Protein AF-0000000085170376 (afdb_homodimer)

Structure (mmCIF, N/CA/C/O backbone):
data_AF-0000000085170376-model_v1
#
loop_
_entity.id
_entity.type
_entity.pdbx_description
1 polymer 'HTH marR-type domain-containing protein'
#
loop_
_atom_site.group_PDB
_atom_site.id
_atom_site.type_symbol
_atom_site.label_atom_id
_atom_site.label_alt_id
_atom_site.label_comp_id
_atom_site.label_asym_id
_atom_site.label_entity_id
_atom_site.label_seq_id
_atom_site.pdbx_PDB_ins_code
_atom_site.Cartn_x
_atom_site.Cartn_y
_atom_site.Cartn_z
_atom_site.occupancy
_atom_site.B_iso_or_equiv
_atom_site.auth_seq_id
_atom_site.auth_comp_id
_atom_site.auth_asym_id
_atom_site.auth_atom_id
_atom_site.pdbx_PDB_model_num
ATOM 1 N N . MET A 1 1 ? -27.984 -13.742 -19.969 1 29.27 1 MET A N 1
ATOM 2 C CA . MET A 1 1 ? -27.234 -13.57 -18.734 1 29.27 1 MET A CA 1
ATOM 3 C C . MET A 1 1 ? -26.141 -12.523 -18.906 1 29.27 1 MET A C 1
ATOM 5 O O . MET A 1 1 ? -25.312 -12.625 -19.828 1 29.27 1 MET A O 1
ATOM 9 N N . ALA A 1 2 ? -26.438 -11.352 -18.438 1 35.97 2 ALA A N 1
ATOM 10 C CA . ALA A 1 2 ? -25.562 -10.234 -18.734 1 35.97 2 ALA A CA 1
ATOM 11 C C . ALA A 1 2 ? -24.094 -10.594 -18.484 1 35.97 2 ALA A C 1
ATOM 13 O O . ALA A 1 2 ? -23.781 -11.258 -17.5 1 35.97 2 ALA A O 1
ATOM 14 N N . PRO A 1 3 ? -23.234 -10.664 -19.438 1 32.44 3 PRO A N 1
ATOM 15 C CA . PRO A 1 3 ? -21.828 -11.008 -19.234 1 32.44 3 PRO A CA 1
ATOM 16 C C . PRO A 1 3 ? -21.234 -10.359 -18 1 32.44 3 PRO A C 1
ATOM 18 O O . PRO A 1 3 ? -21.609 -9.242 -17.641 1 32.44 3 PRO A O 1
ATOM 21 N N . ARG A 1 4 ? -20.938 -11.062 -17.031 1 46.75 4 ARG A N 1
ATOM 22 C CA . ARG A 1 4 ? -20.359 -10.57 -15.781 1 46.75 4 ARG A CA 1
ATOM 23 C C . ARG A 1 4 ? -19.188 -9.625 -16.047 1 46.75 4 ARG A C 1
ATOM 25 O O . ARG A 1 4 ? -18.328 -9.914 -16.891 1 46.75 4 ARG A O 1
ATOM 32 N N . PRO A 1 5 ? -19.344 -8.352 -15.852 1 51.81 5 PRO A N 1
ATOM 33 C CA . PRO A 1 5 ? -18.266 -7.398 -16.156 1 51.81 5 PRO A CA 1
ATOM 34 C C . PRO A 1 5 ? -16.891 -7.961 -15.859 1 51.81 5 PRO A C 1
ATOM 36 O O . PRO A 1 5 ? -16.719 -8.758 -14.938 1 51.81 5 PRO A O 1
ATOM 39 N N . THR A 1 6 ? -16.062 -8.023 -16.859 1 54.94 6 THR A N 1
ATOM 40 C CA . THR A 1 6 ? -14.688 -8.508 -16.766 1 54.94 6 THR A CA 1
ATOM 41 C C . THR A 1 6 ? -13.992 -7.93 -15.539 1 54.94 6 THR A C 1
ATOM 43 O O . THR A 1 6 ? -13.953 -6.715 -15.352 1 54.94 6 THR A O 1
ATOM 46 N N . LYS A 1 7 ? -13.773 -8.75 -14.594 1 74.75 7 LYS A N 1
ATOM 47 C CA . LYS A 1 7 ? -13.125 -8.352 -13.352 1 74.75 7 LYS A CA 1
ATOM 48 C C . LYS A 1 7 ? -11.688 -7.91 -13.602 1 74.75 7 LYS A C 1
ATOM 50 O O . LYS A 1 7 ? -10.953 -8.555 -14.352 1 74.75 7 LYS A O 1
ATOM 55 N N . ILE A 1 8 ? -11.375 -6.602 -13.336 1 78.69 8 ILE A N 1
ATOM 56 C CA . ILE A 1 8 ? -10.031 -6.047 -13.477 1 78.69 8 ILE A CA 1
ATOM 57 C C . ILE A 1 8 ? -9.133 -6.574 -12.367 1 78.69 8 ILE A C 1
ATOM 59 O O . ILE A 1 8 ? -9.344 -6.273 -11.188 1 78.69 8 ILE A O 1
ATOM 63 N N . VAL A 1 9 ? -8.219 -7.473 -12.805 1 83 9 VAL A N 1
ATOM 64 C CA . VAL A 1 9 ? -7.344 -8.133 -11.836 1 83 9 VAL A CA 1
ATOM 65 C C . VAL A 1 9 ? -5.887 -7.938 -12.25 1 83 9 VAL A C 1
ATOM 67 O O . VAL A 1 9 ? -5.594 -7.688 -13.422 1 83 9 VAL A O 1
ATOM 70 N N . SER A 1 10 ? -5.031 -7.961 -11.305 1 79 10 SER A N 1
ATOM 71 C CA . SER A 1 10 ? -3.605 -7.832 -11.578 1 79 10 SER A CA 1
ATOM 72 C C . SER A 1 10 ? -3.041 -9.117 -12.18 1 79 10 SER A C 1
ATOM 74 O O . SER A 1 10 ? -2.027 -9.086 -12.883 1 79 10 SER A O 1
ATOM 76 N N . SER A 1 11 ? -3.682 -10.211 -11.883 1 83 11 SER A N 1
ATOM 77 C CA . SER A 1 11 ? -3.199 -11.523 -12.289 1 83 11 SER A CA 1
ATOM 78 C C . SER A 1 11 ? -4.355 -12.5 -12.484 1 83 11 SER A C 1
ATOM 80 O O . SER A 1 11 ? -4.895 -13.039 -11.508 1 83 11 SER A O 1
ATOM 82 N N . GLN A 1 12 ? -4.59 -12.82 -13.75 1 82.81 12 GLN A N 1
ATOM 83 C CA . GLN A 1 12 ? -5.73 -13.664 -14.078 1 82.81 12 GLN A CA 1
ATOM 84 C C . GLN A 1 12 ? -5.57 -15.062 -13.484 1 82.81 12 GLN A C 1
ATOM 86 O O . GLN A 1 12 ? -6.547 -15.68 -13.055 1 82.81 12 GLN A O 1
ATOM 91 N N . HIS A 1 13 ? -4.375 -15.562 -13.414 1 86.31 13 HIS A N 1
ATOM 92 C CA . HIS A 1 13 ? -4.109 -16.922 -12.953 1 86.31 13 HIS A CA 1
ATOM 93 C C . HIS A 1 13 ? -4.355 -17.047 -11.453 1 86.31 13 HIS A C 1
ATOM 95 O O . HIS A 1 13 ? -4.43 -18.172 -10.93 1 86.31 13 HIS A O 1
ATOM 101 N N . LEU A 1 14 ? -4.496 -15.992 -10.727 1 86.81 14 LEU A N 1
ATOM 102 C CA . LEU A 1 14 ? -4.723 -16.016 -9.281 1 86.81 14 LEU A CA 1
ATOM 103 C C . LEU A 1 14 ? -6.215 -15.977 -8.961 1 86.81 14 LEU A C 1
ATOM 105 O O . LEU A 1 14 ? -6.613 -16.172 -7.812 1 86.81 14 LEU A O 1
ATOM 109 N N . VAL A 1 15 ? -7.012 -15.672 -9.977 1 87.31 15 VAL A N 1
ATOM 110 C CA . VAL A 1 15 ? -8.445 -15.508 -9.742 1 87.31 15 VAL A CA 1
ATOM 111 C C . VAL A 1 15 ? -9.062 -16.844 -9.328 1 87.31 15 VAL A C 1
ATOM 113 O O . VAL A 1 15 ? -8.953 -17.828 -10.055 1 87.31 15 VAL A O 1
ATOM 116 N N . SER A 1 16 ? -9.586 -16.812 -8.172 1 89.75 16 SER A N 1
ATOM 117 C CA . SER A 1 16 ? -10.305 -17.984 -7.691 1 89.75 16 SER A CA 1
ATOM 118 C C . SER A 1 16 ? -11.766 -17.953 -8.133 1 89.75 16 SER A C 1
ATOM 120 O O . SER A 1 16 ? -12.398 -16.906 -8.125 1 89.75 16 SER A O 1
ATOM 122 N N . GLU A 1 17 ? -12.289 -19.062 -8.375 1 90.12 17 GLU A N 1
ATOM 123 C CA . GLU A 1 17 ? -13.711 -19.156 -8.695 1 90.12 17 GLU A CA 1
ATOM 124 C C . GLU A 1 17 ? -14.578 -18.844 -7.477 1 90.12 17 GLU A C 1
ATOM 126 O O . GLU A 1 17 ? -15.719 -18.406 -7.621 1 90.12 17 GLU A O 1
ATOM 131 N N . ARG A 1 18 ? -14.055 -19.031 -6.273 1 91.62 18 ARG A N 1
ATOM 132 C CA . ARG A 1 18 ? -14.797 -18.844 -5.031 1 91.62 18 ARG A CA 1
ATOM 133 C C . ARG A 1 18 ? -14.867 -17.359 -4.66 1 91.62 18 ARG A C 1
ATOM 135 O O . ARG A 1 18 ? -15.766 -16.953 -3.926 1 91.62 18 ARG A O 1
ATOM 142 N N . SER A 1 19 ? -13.906 -16.594 -5.23 1 92.88 19 SER A N 1
ATOM 143 C CA . SER A 1 19 ? -13.906 -15.172 -4.91 1 92.88 19 SER A CA 1
ATOM 144 C C . SER A 1 19 ? -13.07 -14.375 -5.91 1 92.88 19 SER A C 1
ATOM 146 O O . SER A 1 19 ? -11.977 -13.914 -5.586 1 92.88 19 SER A O 1
ATOM 148 N N . ALA A 1 20 ? -13.578 -14.125 -7.02 1 93.62 20 ALA A N 1
ATOM 149 C CA . ALA A 1 20 ? -12.922 -13.273 -8.016 1 93.62 20 ALA A CA 1
ATOM 150 C C . ALA A 1 20 ? -12.766 -11.844 -7.496 1 93.62 20 ALA A C 1
ATOM 152 O O . ALA A 1 20 ? -11.805 -11.156 -7.84 1 93.62 20 ALA A O 1
ATOM 153 N N . GLU A 1 21 ? -13.648 -11.516 -6.59 1 95.56 21 GLU A N 1
ATOM 154 C CA . GLU A 1 21 ? -13.688 -10.164 -6.035 1 95.56 21 GLU A CA 1
ATOM 155 C C . GLU A 1 21 ? -12.469 -9.891 -5.168 1 95.56 21 GLU A C 1
ATOM 157 O O . GLU A 1 21 ? -11.977 -8.758 -5.117 1 95.56 21 GLU A O 1
ATOM 162 N N . LEU A 1 22 ? -11.93 -10.961 -4.57 1 96.5 22 LEU A N 1
ATOM 163 C CA . LEU A 1 22 ? -10.734 -10.758 -3.75 1 96.5 22 LEU A CA 1
ATOM 164 C C . LEU A 1 22 ? -9.539 -10.391 -4.617 1 96.5 22 LEU A C 1
ATOM 166 O O . LEU A 1 22 ? -8.719 -9.555 -4.23 1 96.5 22 LEU A O 1
ATOM 170 N N . SER A 1 23 ? -9.453 -10.969 -5.789 1 95.31 23 SER A N 1
ATOM 171 C CA . SER A 1 23 ? -8.398 -10.594 -6.727 1 95.31 23 SER A CA 1
ATOM 172 C C . SER A 1 23 ? -8.578 -9.164 -7.219 1 95.31 23 SER A C 1
ATOM 174 O O . SER A 1 23 ? -7.598 -8.438 -7.391 1 95.31 23 SER A O 1
ATOM 176 N N . GLU A 1 24 ? -9.773 -8.781 -7.445 1 95.94 24 GLU A N 1
ATOM 177 C CA . GLU A 1 24 ? -10.047 -7.398 -7.82 1 95.94 24 GLU A CA 1
ATOM 178 C C . GLU A 1 24 ? -9.625 -6.43 -6.723 1 95.94 24 GLU A C 1
ATOM 180 O O . GLU A 1 24 ? -9.055 -5.375 -7 1 95.94 24 GLU A O 1
ATOM 185 N N . LEU A 1 25 ? -9.938 -6.805 -5.516 1 97.44 25 LEU A N 1
ATOM 186 C CA . LEU A 1 25 ? -9.578 -5.961 -4.379 1 97.44 25 LEU A CA 1
ATOM 187 C C . LEU A 1 25 ? -8.07 -5.832 -4.246 1 97.44 25 LEU A C 1
ATOM 189 O O . LEU A 1 25 ? -7.555 -4.742 -3.977 1 97.44 25 LEU A O 1
ATOM 193 N N . GLU A 1 26 ? -7.402 -6.93 -4.453 1 97.12 26 GLU A N 1
ATOM 194 C CA . GLU A 1 26 ? -5.949 -6.91 -4.328 1 97.12 26 GLU A CA 1
ATOM 195 C C . GLU A 1 26 ? -5.316 -6.016 -5.387 1 97.12 26 GLU A C 1
ATOM 197 O O . GLU A 1 26 ? -4.387 -5.258 -5.09 1 97.12 26 GLU A O 1
ATOM 202 N N . TYR A 1 27 ? -5.828 -6.094 -6.555 1 95.31 27 TYR A N 1
ATOM 203 C CA . TYR A 1 27 ? -5.336 -5.219 -7.609 1 95.31 27 TYR A CA 1
ATOM 204 C C . TYR A 1 27 ? -5.609 -3.756 -7.277 1 95.31 27 TYR A C 1
ATOM 206 O O . TYR A 1 27 ? -4.73 -2.904 -7.422 1 95.31 27 TYR A O 1
ATOM 214 N N . ALA A 1 28 ? -6.812 -3.461 -6.883 1 97 28 ALA A N 1
ATOM 215 C CA . ALA A 1 28 ? -7.191 -2.102 -6.508 1 97 28 ALA A CA 1
ATOM 216 C C . ALA A 1 28 ? -6.348 -1.599 -5.34 1 97 28 ALA A C 1
ATOM 218 O O . ALA A 1 28 ? -6.004 -0.417 -5.281 1 97 28 ALA A O 1
ATOM 219 N N . LEU A 1 29 ? -6.082 -2.488 -4.402 1 97.62 29 LEU A N 1
ATOM 220 C CA . LEU A 1 29 ? -5.242 -2.154 -3.256 1 97.62 29 LEU A CA 1
ATOM 221 C C . LEU A 1 29 ? -3.844 -1.75 -3.703 1 97.62 29 LEU A C 1
ATOM 223 O O . LEU A 1 29 ? -3.295 -0.759 -3.217 1 97.62 29 LEU A O 1
ATOM 227 N N . ILE A 1 30 ? -3.297 -2.447 -4.633 1 96.44 30 ILE A N 1
ATOM 228 C CA . ILE A 1 30 ? -1.979 -2.137 -5.176 1 96.44 30 ILE A CA 1
ATOM 229 C C . ILE A 1 30 ? -2.006 -0.764 -5.844 1 96.44 30 ILE A C 1
ATOM 231 O O . ILE A 1 30 ? -1.178 0.097 -5.539 1 96.44 30 ILE A O 1
ATOM 235 N N . MET A 1 31 ? -2.975 -0.531 -6.625 1 95.44 31 MET A N 1
ATOM 236 C CA . MET A 1 31 ? -3.078 0.712 -7.383 1 95.44 31 MET A CA 1
ATOM 237 C C . MET A 1 31 ? -3.301 1.9 -6.453 1 95.44 31 MET A C 1
ATOM 239 O O . MET A 1 31 ? -2.627 2.924 -6.578 1 95.44 31 MET A O 1
ATOM 243 N N . ALA A 1 32 ? -4.23 1.724 -5.566 1 97.5 32 ALA A N 1
ATOM 244 C CA . ALA A 1 32 ? -4.582 2.811 -4.656 1 97.5 32 ALA A CA 1
ATOM 245 C C . ALA A 1 32 ? -3.434 3.121 -3.701 1 97.5 32 ALA A C 1
ATOM 247 O O . ALA A 1 32 ? -3.174 4.285 -3.393 1 97.5 32 ALA A O 1
ATOM 248 N N . SER A 1 33 ? -2.795 2.078 -3.211 1 97.69 33 SER A N 1
ATOM 249 C CA . SER A 1 33 ? -1.664 2.277 -2.311 1 97.69 33 SER A CA 1
ATOM 250 C C . SER A 1 33 ? -0.53 3.025 -3 1 97.69 33 SER A C 1
ATOM 252 O O . SER A 1 33 ? 0.054 3.947 -2.426 1 97.69 33 SER A O 1
ATOM 254 N N . ASN A 1 34 ? -0.206 2.633 -4.238 1 96.44 34 ASN A N 1
ATOM 255 C CA . ASN A 1 34 ? 0.845 3.312 -4.984 1 96.44 34 ASN A CA 1
ATOM 256 C C . ASN A 1 34 ? 0.482 4.77 -5.262 1 96.44 34 ASN A C 1
ATOM 258 O O . ASN A 1 34 ? 1.325 5.66 -5.129 1 96.44 34 ASN A O 1
ATOM 262 N N . ALA A 1 35 ? -0.721 5.008 -5.668 1 97.31 35 ALA A N 1
ATOM 263 C CA . ALA A 1 35 ? -1.189 6.371 -5.906 1 97.31 35 ALA A CA 1
ATOM 264 C C . ALA A 1 35 ? -1.144 7.199 -4.625 1 97.31 35 ALA A C 1
ATOM 266 O O . ALA A 1 35 ? -0.724 8.359 -4.645 1 97.31 35 ALA A O 1
ATOM 267 N N . PHE A 1 36 ? -1.587 6.621 -3.527 1 98.12 36 PHE A N 1
ATOM 268 C CA . PHE A 1 36 ? -1.591 7.289 -2.232 1 98.12 36 PHE A CA 1
ATOM 269 C C . PHE A 1 36 ? -0.172 7.645 -1.802 1 98.12 36 PHE A C 1
ATOM 271 O O . PHE A 1 36 ? 0.073 8.742 -1.294 1 98.12 36 PHE A O 1
ATOM 278 N N . ASN A 1 37 ? 0.715 6.738 -1.988 1 97.25 37 ASN A N 1
ATOM 279 C CA . ASN A 1 37 ? 2.113 6.996 -1.661 1 97.25 37 ASN A CA 1
ATOM 280 C C . ASN A 1 37 ? 2.67 8.172 -2.463 1 97.25 37 ASN A C 1
ATOM 282 O O . ASN A 1 37 ? 3.338 9.039 -1.908 1 97.25 37 ASN A O 1
ATOM 286 N N . ARG A 1 38 ? 2.389 8.203 -3.713 1 96.19 38 ARG A N 1
ATOM 287 C CA . ARG A 1 38 ? 2.824 9.305 -4.559 1 96.19 38 ARG A CA 1
ATOM 288 C C . ARG A 1 38 ? 2.221 10.625 -4.09 1 96.19 38 ARG A C 1
ATOM 290 O O . ARG A 1 38 ? 2.916 11.641 -4.016 1 96.19 38 ARG A O 1
ATOM 297 N N . TRP A 1 39 ? 0.988 10.547 -3.789 1 97.81 39 TRP A N 1
ATOM 298 C CA . TRP A 1 39 ? 0.308 11.727 -3.271 1 97.81 39 TRP A CA 1
ATOM 299 C C . TRP A 1 39 ? 0.996 12.242 -2.012 1 97.81 39 TRP A C 1
ATOM 301 O O . TRP A 1 39 ? 1.271 13.445 -1.894 1 97.81 39 TRP A O 1
ATOM 311 N N . MET A 1 40 ? 1.253 11.367 -1.073 1 97.81 40 MET A N 1
ATOM 312 C CA . MET A 1 40 ? 1.861 11.766 0.192 1 97.81 40 MET A CA 1
ATOM 313 C C . MET A 1 40 ? 3.189 12.484 -0.043 1 97.81 40 MET A C 1
ATOM 315 O O . MET A 1 40 ? 3.457 13.516 0.566 1 97.81 40 MET A O 1
ATOM 319 N N . VAL A 1 41 ? 3.951 11.953 -0.928 1 97.69 41 VAL A N 1
ATOM 320 C CA . VAL A 1 41 ? 5.273 12.5 -1.208 1 97.69 41 VAL A CA 1
ATOM 321 C C . VAL A 1 41 ? 5.137 13.875 -1.853 1 97.69 41 VAL A C 1
ATOM 323 O O . VAL A 1 41 ? 5.824 14.82 -1.461 1 97.69 41 VAL A O 1
ATOM 326 N N . ARG A 1 42 ? 4.246 13.977 -2.818 1 97.75 42 ARG A N 1
ATOM 327 C CA . ARG A 1 42 ? 4.051 15.25 -3.508 1 97.75 42 ARG A CA 1
ATOM 328 C C . ARG A 1 42 ? 3.457 16.297 -2.568 1 97.75 42 ARG A C 1
ATOM 330 O O . ARG A 1 42 ? 3.828 17.469 -2.623 1 97.75 42 ARG A O 1
ATOM 337 N N . CYS A 1 43 ? 2.527 15.891 -1.764 1 98.44 43 CYS A N 1
ATOM 338 C CA . CYS A 1 43 ? 1.938 16.781 -0.772 1 98.44 43 CYS A CA 1
ATOM 339 C C . CYS A 1 43 ? 2.998 17.312 0.189 1 98.44 43 CYS A C 1
ATOM 341 O O . CYS A 1 43 ? 3.033 18.5 0.49 1 98.44 43 CYS A O 1
ATOM 343 N N . MET A 1 44 ? 3.857 16.422 0.635 1 98.56 44 MET A N 1
ATOM 344 C CA . MET A 1 44 ? 4.906 16.812 1.576 1 98.56 44 MET A CA 1
ATOM 345 C C . MET A 1 44 ? 5.895 17.766 0.928 1 98.56 44 MET A C 1
ATOM 347 O O . MET A 1 44 ? 6.324 18.734 1.557 1 98.56 44 MET A O 1
ATOM 351 N N . ALA A 1 45 ? 6.242 17.484 -0.302 1 98.19 45 ALA A N 1
ATOM 352 C CA . ALA A 1 45 ? 7.117 18.406 -1.034 1 98.19 45 ALA A CA 1
ATOM 353 C C . ALA A 1 45 ? 6.492 19.781 -1.14 1 98.19 45 ALA A C 1
ATOM 355 O O . ALA A 1 45 ? 7.164 20.797 -0.917 1 98.19 45 ALA A O 1
ATOM 356 N N . ALA A 1 46 ? 5.238 19.844 -1.425 1 98.12 46 ALA A N 1
ATOM 357 C CA . ALA A 1 46 ? 4.52 21.109 -1.522 1 98.12 46 ALA A CA 1
ATOM 358 C C . ALA A 1 46 ? 4.453 21.812 -0.168 1 98.12 46 ALA A C 1
ATOM 360 O O . ALA A 1 46 ? 4.398 23.031 -0.101 1 98.12 46 ALA A O 1
ATOM 361 N N . ALA A 1 47 ? 4.418 21.016 0.879 1 98 47 ALA A N 1
ATOM 362 C CA . ALA A 1 47 ? 4.367 21.547 2.236 1 98 47 ALA A CA 1
ATOM 363 C C . ALA A 1 47 ? 5.719 22.125 2.65 1 98 47 ALA A C 1
ATOM 365 O O . ALA A 1 47 ? 5.812 22.859 3.631 1 98 47 ALA A O 1
ATOM 366 N N . GLY A 1 48 ? 6.852 21.719 1.938 1 97 48 GLY A N 1
ATOM 367 C CA . GLY A 1 48 ? 8.125 22.375 2.201 1 97 48 GLY A CA 1
ATOM 368 C C . GLY A 1 48 ? 9.242 21.406 2.504 1 97 48 GLY A C 1
ATOM 369 O O . GLY A 1 48 ? 10.383 21.812 2.738 1 97 48 GLY A O 1
ATOM 370 N N . ALA A 1 49 ? 8.984 20.141 2.594 1 96.44 49 ALA A N 1
ATOM 371 C CA . ALA A 1 49 ? 10.008 19.125 2.83 1 96.44 49 ALA A CA 1
ATOM 372 C C . ALA A 1 49 ? 10.164 18.203 1.621 1 96.44 49 ALA A C 1
ATOM 374 O O . ALA A 1 49 ? 9.43 17.234 1.483 1 96.44 49 ALA A O 1
ATOM 375 N N . LYS A 1 50 ? 11.258 18.531 0.956 1 92.56 50 LYS A N 1
ATOM 376 C CA . LYS A 1 50 ? 11.516 17.75 -0.249 1 92.56 50 LYS A CA 1
ATOM 377 C C . LYS A 1 50 ? 12.266 16.469 0.083 1 92.56 50 LYS A C 1
ATOM 379 O O . LYS A 1 50 ? 12.781 16.312 1.191 1 92.56 50 LYS A O 1
ATOM 384 N N . ASP A 1 51 ? 12.164 15.391 -0.662 1 91.19 51 ASP A N 1
ATOM 385 C CA . ASP A 1 51 ? 12.953 14.164 -0.63 1 91.19 51 ASP A CA 1
ATOM 386 C C . ASP A 1 51 ? 12.508 13.258 0.518 1 91.19 51 ASP A C 1
ATOM 388 O O . ASP A 1 51 ? 13.336 12.586 1.14 1 91.19 51 ASP A O 1
ATOM 392 N N . MET A 1 52 ? 11.344 13.469 1.041 1 96.69 52 MET A N 1
ATOM 393 C CA . MET A 1 52 ? 10.805 12.531 2.027 1 96.69 52 MET A CA 1
ATOM 394 C C . MET A 1 52 ? 10.062 11.391 1.347 1 96.69 52 MET A C 1
ATOM 396 O O . MET A 1 52 ? 9.289 11.617 0.415 1 96.69 52 MET A O 1
ATOM 400 N N . THR A 1 53 ? 10.359 10.211 1.791 1 96.38 53 THR A N 1
ATOM 401 C CA . THR A 1 53 ? 9.648 9.055 1.262 1 96.38 53 THR A CA 1
ATOM 402 C C . THR A 1 53 ? 8.266 8.93 1.891 1 96.38 53 THR A C 1
ATOM 404 O O . THR A 1 53 ? 7.969 9.594 2.887 1 96.38 53 THR A O 1
ATOM 407 N N . ALA A 1 54 ? 7.43 8.109 1.284 1 96.19 54 ALA A N 1
ATOM 408 C CA . ALA A 1 54 ? 6.074 7.906 1.787 1 96.19 54 ALA A CA 1
ATOM 409 C C . ALA A 1 54 ? 6.09 7.371 3.217 1 96.19 54 ALA A C 1
ATOM 411 O O . ALA A 1 54 ? 5.289 7.789 4.055 1 96.19 54 ALA A O 1
ATOM 412 N N . ILE A 1 55 ? 7 6.453 3.543 1 95.94 55 ILE A N 1
ATOM 413 C CA . ILE A 1 55 ? 7.074 5.871 4.879 1 95.94 55 ILE A CA 1
ATOM 414 C C . ILE A 1 55 ? 7.508 6.941 5.883 1 95.94 55 ILE A C 1
ATOM 416 O O . ILE A 1 55 ? 7.004 6.984 7.008 1 95.94 55 ILE A O 1
ATOM 420 N N . GLU A 1 56 ? 8.414 7.789 5.477 1 97.62 56 GLU A N 1
ATOM 421 C CA . GLU A 1 56 ? 8.844 8.875 6.355 1 97.62 56 GLU A CA 1
ATOM 422 C C . GLU A 1 56 ? 7.688 9.828 6.652 1 97.62 56 GLU A C 1
ATOM 424 O O . GLU A 1 56 ? 7.504 10.25 7.793 1 97.62 56 GLU A O 1
ATOM 429 N N . VAL A 1 57 ? 6.891 10.156 5.625 1 98.06 57 VAL A N 1
ATOM 430 C CA . VAL A 1 57 ? 5.73 11.023 5.797 1 98.06 57 VAL A CA 1
ATOM 431 C C . VAL A 1 57 ? 4.742 10.367 6.766 1 98.06 57 VAL A C 1
ATOM 433 O O . VAL A 1 57 ? 4.273 11.016 7.707 1 98.06 57 VAL A O 1
ATOM 436 N N . SER A 1 58 ? 4.441 9.102 6.555 1 96.69 58 SER A N 1
ATOM 437 C CA . SER A 1 58 ? 3.51 8.367 7.402 1 96.69 58 SER A CA 1
ATOM 438 C C . SER A 1 58 ? 3.984 8.336 8.852 1 96.69 58 SER A C 1
ATOM 440 O O . SER A 1 58 ? 3.189 8.531 9.773 1 96.69 58 SER A O 1
ATOM 442 N N . LEU A 1 59 ? 5.273 8.148 9.062 1 97.12 59 LEU A N 1
ATOM 443 C CA . LEU A 1 59 ? 5.844 8.055 10.406 1 97.12 59 LEU A CA 1
ATOM 444 C C . LEU A 1 59 ? 5.777 9.406 11.117 1 97.12 59 LEU A C 1
ATOM 446 O O . LEU A 1 59 ? 5.461 9.469 12.305 1 97.12 59 LEU A O 1
ATOM 450 N N . LEU A 1 60 ? 6.09 10.453 10.383 1 97.75 60 LEU A N 1
ATOM 451 C CA . LEU A 1 60 ? 6.02 11.789 10.969 1 97.75 60 LEU A CA 1
ATOM 452 C C . LEU A 1 60 ? 4.617 12.078 11.492 1 97.75 60 LEU A C 1
ATOM 454 O O . LEU A 1 60 ? 4.461 12.547 12.625 1 97.75 60 LEU A O 1
ATOM 458 N N . HIS A 1 61 ? 3.631 11.781 10.695 1 97 61 HIS A N 1
ATOM 459 C CA . HIS A 1 61 ? 2.248 12.016 11.094 1 97 61 HIS A CA 1
ATOM 460 C C . HIS A 1 61 ? 1.86 11.148 12.289 1 97 61 HIS A C 1
ATOM 462 O O . HIS A 1 61 ? 1.175 11.617 13.203 1 97 61 HIS A O 1
ATOM 468 N N . HIS A 1 62 ? 2.254 9.914 12.25 1 95.69 62 HIS A N 1
ATOM 469 C CA . HIS A 1 62 ? 1.919 9.008 13.344 1 95.69 62 HIS A CA 1
ATOM 470 C C . HIS A 1 62 ? 2.555 9.469 14.656 1 95.69 62 HIS A C 1
ATOM 472 O O . HIS A 1 62 ? 1.913 9.43 15.703 1 95.69 62 HIS A O 1
ATOM 478 N N . VAL A 1 63 ? 3.82 9.789 14.586 1 96.44 63 VAL A N 1
ATOM 479 C CA . VAL A 1 63 ? 4.527 10.258 15.773 1 96.44 63 VAL A CA 1
ATOM 480 C C . VAL A 1 63 ? 3.855 11.523 16.312 1 96.44 63 VAL A C 1
ATOM 482 O O . VAL A 1 63 ? 3.771 11.727 17.516 1 96.44 63 VAL A O 1
ATOM 485 N N . ASN A 1 64 ? 3.381 12.352 15.375 1 96.5 64 ASN A N 1
ATOM 486 C CA . ASN A 1 64 ? 2.746 13.609 15.75 1 96.5 64 ASN A CA 1
ATOM 487 C C . ASN A 1 64 ? 1.351 13.391 16.328 1 96.5 64 ASN A C 1
ATOM 489 O O . ASN A 1 64 ? 0.802 14.266 16.984 1 96.5 64 ASN A O 1
ATOM 493 N N . HIS A 1 65 ? 0.803 12.258 16.078 1 93.38 65 HIS A N 1
ATOM 494 C CA . HIS A 1 65 ? -0.572 11.945 16.438 1 93.38 65 HIS A CA 1
ATOM 495 C C . HIS A 1 65 ? -0.759 11.984 17.953 1 93.38 65 HIS A C 1
ATOM 497 O O . HIS A 1 65 ? -0.039 11.305 18.688 1 93.38 65 HIS A O 1
ATOM 503 N N . ARG A 1 66 ? -1.634 12.75 18.469 1 87.81 66 ARG A N 1
ATOM 504 C CA . ARG A 1 66 ? -2.094 12.906 19.859 1 87.81 66 ARG A CA 1
ATOM 505 C C . ARG A 1 66 ? -0.978 13.438 20.75 1 87.81 66 ARG A C 1
ATOM 507 O O . ARG A 1 66 ? -1.058 13.344 21.969 1 87.81 66 ARG A O 1
ATOM 514 N N . ASP A 1 67 ? 0.082 13.852 20.234 1 83.31 67 ASP A N 1
ATOM 515 C CA . ASP A 1 67 ? 1.148 14.594 20.906 1 83.31 67 ASP A CA 1
ATOM 516 C C . ASP A 1 67 ? 1.715 13.805 22.078 1 83.31 67 ASP A C 1
ATOM 518 O O . ASP A 1 67 ? 1.806 14.312 23.203 1 83.31 67 ASP A O 1
ATOM 522 N N . ARG A 1 68 ? 1.9 12.578 21.953 1 89.81 68 ARG A N 1
ATOM 523 C CA . ARG A 1 68 ? 2.523 11.711 22.938 1 89.81 68 ARG A CA 1
ATOM 524 C C . ARG A 1 68 ? 3.768 11.039 22.375 1 89.81 68 ARG A C 1
ATOM 526 O O . ARG A 1 68 ? 3.875 10.836 21.172 1 89.81 68 ARG A O 1
ATOM 533 N N . LYS A 1 69 ? 4.66 10.734 23.266 1 94.69 69 LYS A N 1
ATOM 534 C CA . LYS A 1 69 ? 5.855 9.992 22.875 1 94.69 69 LYS A CA 1
ATOM 535 C C . LYS A 1 69 ? 5.512 8.547 22.531 1 94.69 69 LYS A C 1
ATOM 537 O O . LYS A 1 69 ? 4.66 7.93 23.172 1 94.69 69 LYS A O 1
ATOM 542 N N . LYS A 1 70 ? 6.172 8.102 21.531 1 95.88 70 LYS A N 1
ATOM 543 C CA . LYS A 1 70 ? 5.875 6.754 21.047 1 95.88 70 LYS A CA 1
ATOM 544 C C . LYS A 1 70 ? 7.133 5.891 21.016 1 95.88 70 LYS A C 1
ATOM 546 O O . LYS A 1 70 ? 8.211 6.367 20.672 1 95.88 70 LYS A O 1
ATOM 551 N N . LYS A 1 71 ? 6.91 4.652 21.391 1 95.06 71 LYS A N 1
ATOM 552 C CA . LYS A 1 71 ? 7.973 3.654 21.297 1 95.06 71 LYS A CA 1
ATOM 553 C C . LYS A 1 71 ? 8.016 3.027 19.906 1 95.06 71 LYS A C 1
ATOM 555 O O . LYS A 1 71 ? 6.988 2.934 19.234 1 95.06 71 LYS A O 1
ATOM 560 N N . LEU A 1 72 ? 9.242 2.594 19.578 1 93.56 72 LEU A N 1
ATOM 561 C CA . LEU A 1 72 ? 9.414 1.942 18.297 1 93.56 72 LEU A CA 1
ATOM 562 C C . LEU A 1 72 ? 8.438 0.787 18.125 1 93.56 72 LEU A C 1
ATOM 564 O O . LEU A 1 72 ? 7.789 0.657 17.078 1 93.56 72 LEU A O 1
ATOM 568 N N . ALA A 1 73 ? 8.266 -0.025 19.125 1 93.62 73 ALA A N 1
ATOM 569 C CA . ALA A 1 73 ? 7.398 -1.199 19.062 1 93.62 73 ALA A CA 1
ATOM 570 C C . ALA A 1 73 ? 5.941 -0.795 18.844 1 93.62 73 ALA A C 1
ATOM 572 O O . ALA A 1 73 ? 5.207 -1.457 18.109 1 93.62 73 ALA A O 1
ATOM 573 N N . ASP A 1 74 ? 5.531 0.273 19.484 1 94 74 ASP A N 1
ATOM 574 C CA . ASP A 1 74 ? 4.168 0.767 19.344 1 94 74 ASP A CA 1
ATOM 575 C C . ASP A 1 74 ? 3.918 1.286 17.922 1 94 74 ASP A C 1
ATOM 577 O O . ASP A 1 74 ? 2.852 1.054 17.344 1 94 74 ASP A O 1
ATOM 581 N N . ILE A 1 75 ? 4.895 1.995 17.422 1 93.81 75 ILE A N 1
ATOM 582 C CA . ILE A 1 75 ? 4.793 2.543 16.078 1 93.81 75 ILE A CA 1
ATOM 583 C C . ILE A 1 75 ? 4.629 1.407 15.07 1 93.81 75 ILE A C 1
ATOM 585 O O . ILE A 1 75 ? 3.705 1.424 14.25 1 93.81 75 ILE A O 1
ATOM 589 N N . CYS A 1 76 ? 5.453 0.386 15.133 1 94.31 76 CYS A N 1
ATOM 590 C CA . CYS A 1 76 ? 5.402 -0.763 14.234 1 94.31 76 CYS A CA 1
ATOM 591 C C . CYS A 1 76 ? 4.066 -1.49 14.359 1 94.31 76 CYS A C 1
ATOM 593 O O . CYS A 1 76 ? 3.48 -1.896 13.359 1 94.31 76 CYS A O 1
ATOM 595 N N . PHE A 1 77 ? 3.602 -1.593 15.508 1 91.88 77 PHE A N 1
ATOM 596 C CA . PHE A 1 77 ? 2.354 -2.295 15.781 1 91.88 77 PHE A CA 1
ATOM 597 C C . PHE A 1 77 ? 1.172 -1.568 15.148 1 91.88 77 PHE A C 1
ATOM 599 O O . PHE A 1 77 ? 0.376 -2.176 14.43 1 91.88 77 PHE A O 1
ATOM 606 N N . VAL A 1 78 ? 1.08 -0.269 15.398 1 90.19 78 VAL A N 1
ATOM 607 C CA . VAL A 1 78 ? -0.073 0.511 14.961 1 90.19 78 VAL A CA 1
ATOM 608 C C . VAL A 1 78 ? -0.101 0.582 13.43 1 90.19 78 VAL A C 1
ATOM 610 O O . VAL A 1 78 ? -1.173 0.543 12.82 1 90.19 78 VAL A O 1
ATOM 613 N N . LEU A 1 79 ? 1.028 0.627 12.797 1 90.69 79 LEU A N 1
ATOM 614 C CA . LEU A 1 79 ? 1.094 0.741 11.344 1 90.69 79 LEU A CA 1
ATOM 615 C C . LEU A 1 79 ? 1.185 -0.636 10.695 1 90.69 79 LEU A C 1
ATOM 617 O O . LEU A 1 79 ? 1.221 -0.747 9.469 1 90.69 79 LEU A O 1
ATOM 621 N N . ASN A 1 80 ? 1.242 -1.679 11.469 1 92 80 ASN A N 1
ATOM 622 C CA . ASN A 1 80 ? 1.313 -3.059 11 1 92 80 ASN A CA 1
ATOM 623 C C . ASN A 1 80 ? 2.527 -3.285 10.102 1 92 80 ASN A C 1
ATOM 625 O O . ASN A 1 80 ? 2.404 -3.844 9.008 1 92 80 ASN A O 1
ATOM 629 N N . VAL A 1 81 ? 3.668 -2.777 10.594 1 92.5 81 VAL A N 1
ATOM 630 C CA . VAL A 1 81 ? 4.934 -2.957 9.883 1 92.5 81 VAL A CA 1
ATOM 631 C C . VAL A 1 81 ? 5.805 -3.959 10.641 1 92.5 81 VAL A C 1
ATOM 633 O O . VAL A 1 81 ? 6.074 -3.785 11.828 1 92.5 81 VAL A O 1
ATOM 636 N N . GLU A 1 82 ? 6.355 -4.969 9.992 1 90.06 82 GLU A N 1
ATOM 637 C CA . GLU A 1 82 ? 7.184 -5.992 10.625 1 90.06 82 GLU A CA 1
ATOM 638 C C . GLU A 1 82 ? 8.664 -5.652 10.508 1 90.06 82 GLU A C 1
ATOM 640 O O . GLU A 1 82 ? 9.461 -6.023 11.367 1 90.06 82 GLU A O 1
ATOM 645 N N . ASP A 1 83 ? 9.039 -4.977 9.469 1 90.06 83 ASP A N 1
ATOM 646 C CA . ASP A 1 83 ? 10.438 -4.645 9.234 1 90.06 83 ASP A CA 1
ATOM 647 C C . ASP A 1 83 ? 10.875 -3.455 10.094 1 90.06 83 ASP A C 1
ATOM 649 O O . ASP A 1 83 ? 10.867 -2.314 9.625 1 90.06 83 ASP A O 1
ATOM 653 N N . THR A 1 84 ? 11.336 -3.711 11.227 1 92.81 84 THR A N 1
ATOM 654 C CA . THR A 1 84 ? 11.68 -2.676 12.195 1 92.81 84 THR A CA 1
ATOM 655 C C . THR A 1 84 ? 12.867 -1.851 11.719 1 92.81 84 THR A C 1
ATOM 657 O O . THR A 1 84 ? 13.023 -0.692 12.109 1 92.81 84 THR A O 1
ATOM 660 N N . HIS A 1 85 ? 13.711 -2.469 10.891 1 93.81 85 HIS A N 1
ATOM 661 C CA . HIS A 1 85 ? 14.891 -1.754 10.422 1 93.81 85 HIS A CA 1
ATOM 662 C C . HIS A 1 85 ? 14.508 -0.595 9.508 1 93.81 85 HIS A C 1
ATOM 664 O O . HIS A 1 85 ? 15.117 0.474 9.562 1 93.81 85 HIS A O 1
ATOM 670 N N . VAL A 1 86 ? 13.492 -0.84 8.711 1 93.38 86 VAL A N 1
ATOM 671 C CA . VAL A 1 86 ? 13.016 0.2 7.805 1 93.38 86 VAL A CA 1
ATOM 672 C C . VAL A 1 86 ? 12.453 1.368 8.609 1 93.38 86 VAL A C 1
ATOM 674 O O . VAL A 1 86 ? 12.734 2.531 8.312 1 93.38 86 VAL A O 1
ATOM 677 N N . VAL A 1 87 ? 11.734 1.085 9.68 1 96.06 87 VAL A N 1
ATOM 678 C CA . VAL A 1 87 ? 11.117 2.104 10.523 1 96.06 87 VAL A CA 1
ATOM 679 C C . VAL A 1 87 ? 12.195 2.863 11.289 1 96.06 87 VAL A C 1
ATOM 681 O O . VAL A 1 87 ? 12.18 4.098 11.336 1 96.06 87 VAL A O 1
ATOM 684 N N . THR A 1 88 ? 13.156 2.119 11.82 1 96.56 88 THR A N 1
ATOM 685 C CA . THR A 1 88 ? 14.227 2.73 12.594 1 96.56 88 THR A CA 1
ATOM 686 C C . THR A 1 88 ? 15.047 3.684 11.727 1 96.56 88 THR A C 1
ATOM 688 O O . THR A 1 88 ? 15.359 4.797 12.156 1 96.56 88 THR A O 1
ATOM 691 N N . TYR A 1 89 ? 15.281 3.273 10.555 1 96.81 89 TYR A N 1
ATOM 692 C CA . TYR A 1 89 ? 16.078 4.098 9.641 1 96.81 89 TYR A CA 1
ATOM 693 C C . TYR A 1 89 ? 15.32 5.363 9.258 1 96.81 89 TYR A C 1
ATOM 695 O O . TYR A 1 89 ? 15.898 6.453 9.219 1 96.81 89 TYR A O 1
ATOM 703 N N . ALA A 1 90 ? 14.109 5.184 8.984 1 97.62 90 ALA A N 1
ATOM 704 C CA . ALA A 1 90 ? 13.273 6.328 8.625 1 97.62 90 ALA A CA 1
ATOM 705 C C . ALA A 1 90 ? 13.172 7.316 9.781 1 97.62 90 ALA A C 1
ATOM 707 O O . ALA A 1 90 ? 13.258 8.531 9.578 1 97.62 90 ALA A O 1
ATOM 708 N N . LEU A 1 91 ? 13.047 6.812 10.992 1 97.81 91 LEU A N 1
ATOM 709 C CA . LEU A 1 91 ? 12.953 7.676 12.164 1 97.81 91 LEU A CA 1
ATOM 710 C C . LEU A 1 91 ? 14.273 8.406 12.406 1 97.81 91 LEU A C 1
ATOM 712 O O . LEU A 1 91 ? 14.273 9.586 12.758 1 97.81 91 LEU A O 1
ATOM 716 N N . LYS A 1 92 ? 15.344 7.711 12.18 1 97.56 92 LYS A N 1
ATOM 717 C CA . LYS A 1 92 ? 16.656 8.336 12.336 1 97.56 92 LYS A CA 1
ATOM 718 C C . LYS A 1 92 ? 16.828 9.492 11.344 1 97.56 92 LYS A C 1
ATOM 720 O O . LYS A 1 92 ? 17.391 10.531 11.688 1 97.56 92 LYS A O 1
ATOM 725 N N . LYS A 1 93 ? 16.375 9.289 10.156 1 97.81 93 LYS A N 1
ATOM 726 C CA . LYS A 1 93 ? 16.438 10.344 9.148 1 97.81 93 LYS A CA 1
ATOM 727 C C . LYS A 1 93 ? 15.602 11.555 9.57 1 97.81 93 LYS A C 1
ATOM 729 O O . LYS A 1 93 ? 16.016 12.703 9.375 1 97.81 93 LYS A O 1
ATOM 734 N N . LEU A 1 94 ? 14.438 11.289 10.148 1 98.38 94 LEU A N 1
ATOM 735 C CA . LEU A 1 94 ? 13.562 12.367 10.594 1 98.38 94 LEU A CA 1
ATOM 736 C C . LEU A 1 94 ? 14.172 13.117 11.773 1 98.38 94 LEU A C 1
ATOM 738 O O . LEU A 1 94 ? 13.992 14.328 11.898 1 98.38 94 LEU A O 1
ATOM 742 N N . VAL A 1 95 ? 14.883 12.391 12.594 1 98.19 95 VAL A N 1
ATOM 743 C CA . VAL A 1 95 ? 15.594 13.008 13.711 1 98.19 95 VAL A CA 1
ATOM 744 C C . VAL A 1 95 ? 16.719 13.898 13.188 1 98.19 95 VAL A C 1
ATOM 746 O O . VAL A 1 95 ? 16.859 15.047 13.617 1 98.19 95 VAL A O 1
ATOM 749 N N . LYS A 1 96 ? 17.453 13.383 12.242 1 97.94 96 LYS A N 1
ATOM 750 C CA . LYS A 1 96 ? 18.562 14.133 11.656 1 97.94 96 LYS A CA 1
ATOM 751 C C . LYS A 1 96 ? 18.047 15.398 10.961 1 97.94 96 LYS A C 1
ATOM 753 O O . LYS A 1 96 ? 18.719 16.438 10.984 1 97.94 96 LYS A O 1
ATOM 758 N N . ALA A 1 97 ? 16.875 15.336 10.398 1 97.81 97 ALA A N 1
ATOM 759 C CA . ALA A 1 97 ? 16.281 16.453 9.68 1 97.81 97 ALA A CA 1
ATOM 760 C C . ALA A 1 97 ? 15.664 17.469 10.641 1 97.81 97 ALA A C 1
ATOM 762 O O . ALA A 1 97 ? 15.281 18.562 10.234 1 97.81 97 AL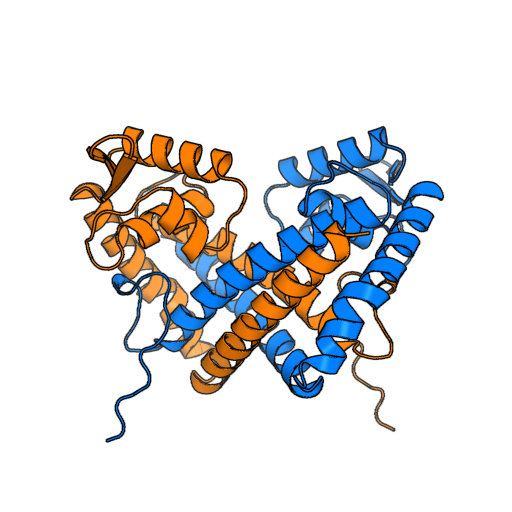A A O 1
ATOM 763 N N . GLY A 1 98 ? 15.5 17.031 11.914 1 98.06 98 GLY A N 1
ATOM 764 C CA . GLY A 1 98 ? 15.039 17.953 12.938 1 98.06 98 GLY A CA 1
ATOM 765 C C . GLY A 1 98 ? 13.531 17.969 13.102 1 98.06 98 GLY A C 1
ATOM 766 O O . GLY A 1 98 ? 12.984 18.844 13.766 1 98.06 98 GLY A O 1
ATOM 767 N N . TYR A 1 99 ? 12.781 17.016 12.531 1 98.44 99 TYR A N 1
ATOM 768 C CA . TYR A 1 99 ? 11.328 16.984 12.586 1 98.44 99 TYR A CA 1
ATOM 769 C C . TYR A 1 99 ? 10.844 16.109 13.734 1 98.44 99 TYR A C 1
ATOM 771 O O . TYR A 1 99 ? 9.711 16.25 14.195 1 98.44 99 TYR A O 1
ATOM 779 N N . VAL A 1 100 ? 11.68 15.164 14.148 1 98.31 100 VAL A N 1
ATOM 780 C CA . VAL A 1 100 ? 11.398 14.234 15.242 1 98.31 100 VAL A CA 1
ATOM 781 C C . VAL A 1 100 ? 12.539 14.266 16.25 1 98.31 100 VAL A C 1
ATOM 783 O O . VAL A 1 100 ? 13.695 14.516 1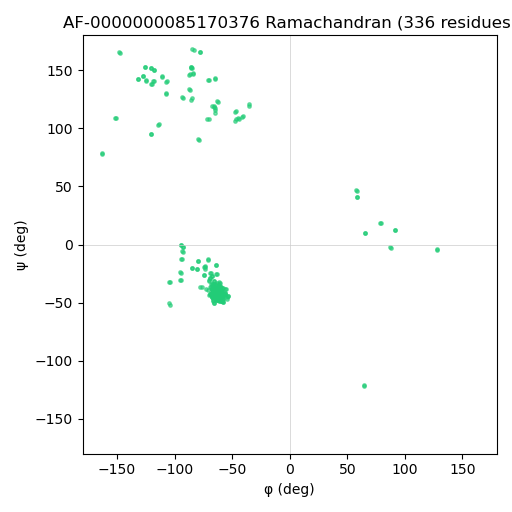5.891 1 98.31 100 VAL A O 1
ATOM 786 N N . LYS A 1 101 ? 12.273 14.133 17.375 1 97.75 101 LYS A N 1
ATOM 787 C CA . LYS A 1 101 ? 13.289 13.961 18.406 1 97.75 101 LYS A CA 1
ATOM 788 C C . LYS A 1 101 ? 13.148 12.602 19.094 1 97.75 101 LYS A C 1
ATOM 790 O O . LYS A 1 101 ? 12.062 12.031 19.141 1 97.75 101 LYS A O 1
ATOM 795 N N . SER A 1 102 ? 14.234 12.102 19.531 1 96.56 102 SER A N 1
ATOM 796 C CA . SER A 1 102 ? 14.281 10.836 20.25 1 96.56 102 SER A CA 1
ATOM 797 C C . SER A 1 102 ? 14.852 11.016 21.656 1 96.56 102 SER A C 1
ATOM 799 O O . SER A 1 102 ? 15.781 11.797 21.859 1 96.56 102 SER A O 1
ATOM 801 N N . GLU A 1 103 ? 14.25 10.367 22.578 1 94.94 103 GLU A N 1
ATOM 802 C CA . GLU A 1 103 ? 14.703 10.398 23.969 1 94.94 103 GLU A CA 1
ATOM 803 C C . GLU A 1 103 ? 14.789 8.992 24.547 1 94.94 103 GLU A C 1
ATOM 805 O O . GLU A 1 103 ? 13.945 8.141 24.266 1 94.94 103 GLU A O 1
ATOM 810 N N . LYS A 1 104 ? 15.758 8.828 25.312 1 91.5 104 LYS A N 1
ATOM 811 C CA . LYS A 1 104 ? 15.922 7.527 25.969 1 91.5 104 LYS A CA 1
ATOM 812 C C . LYS A 1 104 ? 15.102 7.461 27.266 1 91.5 104 LYS A C 1
ATOM 814 O O . LYS A 1 104 ? 15.109 8.398 28.062 1 91.5 104 LYS A O 1
ATOM 819 N N . ALA A 1 105 ? 14.32 6.543 27.359 1 88.62 105 ALA A N 1
ATOM 820 C CA . ALA A 1 105 ? 13.625 6.188 28.594 1 88.62 105 ALA A CA 1
ATOM 821 C C . ALA A 1 105 ? 13.953 4.758 29.016 1 88.62 105 ALA A C 1
ATOM 823 O O . ALA A 1 105 ? 13.266 3.812 28.625 1 88.62 105 ALA A O 1
ATOM 824 N N . GLY A 1 106 ? 14.961 4.637 29.922 1 87.69 106 GLY A N 1
ATOM 825 C CA . GLY A 1 106 ? 15.469 3.305 30.219 1 87.69 106 GLY A CA 1
ATOM 826 C C . GLY A 1 106 ? 16.125 2.645 29.031 1 87.69 106 GLY A C 1
ATOM 827 O O . GLY A 1 106 ? 17.031 3.215 28.422 1 87.69 106 GLY A O 1
ATOM 828 N N . LYS A 1 107 ? 15.633 1.497 28.625 1 88.56 107 LYS A N 1
ATOM 829 C CA . LYS A 1 107 ? 16.203 0.736 27.516 1 88.56 107 LYS A CA 1
ATOM 830 C C . LYS A 1 107 ? 15.484 1.056 26.203 1 88.56 107 LYS A C 1
ATOM 832 O O . LYS A 1 107 ? 15.875 0.57 25.141 1 88.56 107 LYS A O 1
ATOM 837 N N . GLU A 1 108 ? 14.438 1.995 26.328 1 89.12 108 GLU A N 1
ATOM 838 C CA . GLU A 1 108 ? 13.625 2.23 25.141 1 89.12 108 GLU A CA 1
ATOM 839 C C . GLU A 1 108 ? 13.867 3.629 24.578 1 89.12 108 GLU A C 1
ATOM 841 O O . GLU A 1 108 ? 14.219 4.551 25.312 1 89.12 108 GLU A O 1
ATOM 846 N N . LEU A 1 109 ? 13.82 3.645 23.281 1 91.75 109 LEU A N 1
ATOM 847 C CA . LEU A 1 109 ? 13.82 4.938 22.609 1 91.75 109 LEU A CA 1
ATOM 848 C C . LEU A 1 109 ? 12.398 5.426 22.344 1 91.75 109 LEU A C 1
ATOM 850 O O . LEU A 1 109 ? 11.562 4.68 21.844 1 91.75 109 LEU A O 1
ATOM 854 N N . LEU A 1 110 ? 12.148 6.656 22.828 1 96.31 110 LEU A N 1
ATOM 855 C CA . LEU A 1 110 ? 10.852 7.285 22.609 1 96.31 110 LEU A CA 1
ATOM 856 C C . LEU A 1 110 ? 10.953 8.406 21.578 1 96.31 110 LEU A C 1
ATOM 858 O O . LEU A 1 110 ? 11.922 9.164 21.578 1 96.31 110 LEU A O 1
ATOM 862 N N . PHE A 1 111 ? 9.93 8.461 20.75 1 97.75 111 PHE A N 1
ATOM 863 C CA . PHE A 1 111 ? 9.953 9.453 19.672 1 97.75 111 PHE A CA 1
ATOM 864 C C . PHE A 1 111 ? 8.789 10.422 19.812 1 97.75 111 PHE A C 1
ATOM 866 O O . PHE A 1 111 ? 7.676 10.031 20.188 1 97.75 111 PHE A O 1
ATOM 873 N N . SER A 1 112 ? 9.062 11.648 19.531 1 97.75 112 SER A N 1
ATOM 874 C CA . SER A 1 112 ? 8.039 12.688 19.453 1 97.75 112 SER A CA 1
ATOM 875 C C . SER A 1 112 ? 8.391 13.742 18.406 1 97.75 112 SER A C 1
ATOM 877 O O . SER A 1 112 ? 9.531 13.805 17.953 1 97.75 112 SER A O 1
ATOM 879 N N . THR A 1 113 ? 7.441 14.508 18.062 1 97.69 113 THR A N 1
ATOM 880 C CA . THR A 1 113 ? 7.691 15.531 17.062 1 97.69 113 THR A CA 1
ATOM 881 C C . THR A 1 113 ? 8.297 16.781 17.703 1 97.69 113 THR A C 1
ATOM 883 O O . THR A 1 113 ? 7.98 17.109 18.844 1 97.69 113 THR A O 1
ATOM 886 N N . THR A 1 114 ? 9.125 17.453 16.969 1 98.12 114 THR A N 1
ATOM 887 C CA . THR A 1 114 ? 9.625 18.766 17.344 1 98.12 114 THR A CA 1
ATOM 888 C C . THR A 1 114 ? 8.641 19.859 16.906 1 98.12 114 THR A C 1
ATOM 890 O O . THR A 1 114 ? 7.691 19.578 16.172 1 98.12 114 THR A O 1
ATOM 893 N N . PRO A 1 115 ? 8.852 21.062 17.391 1 97.94 115 PRO A N 1
ATOM 894 C CA . PRO A 1 115 ? 8.016 22.156 16.891 1 97.94 115 PRO A CA 1
ATOM 895 C C . PRO A 1 115 ? 8.078 22.297 15.367 1 97.94 115 PRO A C 1
ATOM 897 O O . PRO A 1 115 ? 7.055 22.547 14.727 1 97.94 115 PRO A O 1
ATOM 900 N N . ALA A 1 116 ? 9.25 22.094 14.805 1 98.25 116 ALA A N 1
ATOM 901 C CA . ALA A 1 116 ? 9.398 22.141 13.352 1 98.25 116 ALA A CA 1
ATOM 902 C C . ALA A 1 116 ? 8.609 21.016 12.688 1 98.25 116 ALA A C 1
ATOM 904 O O . ALA A 1 116 ? 8.008 21.219 11.633 1 98.25 116 ALA A O 1
ATOM 905 N N . GLY A 1 117 ? 8.672 19.812 13.305 1 98.06 117 GLY A N 1
ATOM 906 C CA . GLY A 1 117 ? 7.891 18.703 12.797 1 98.06 117 GLY A CA 1
ATOM 907 C C . GLY A 1 117 ? 6.395 18.938 12.867 1 98.06 117 GLY A C 1
ATOM 908 O O . GLY A 1 117 ? 5.66 18.594 11.938 1 98.06 117 GLY A O 1
ATOM 909 N N . GLN A 1 118 ? 5.945 19.562 13.93 1 97.88 118 GLN A N 1
ATOM 910 C CA . GLN A 1 118 ? 4.531 19.891 14.086 1 97.88 118 GLN A CA 1
ATOM 911 C C . GLN A 1 1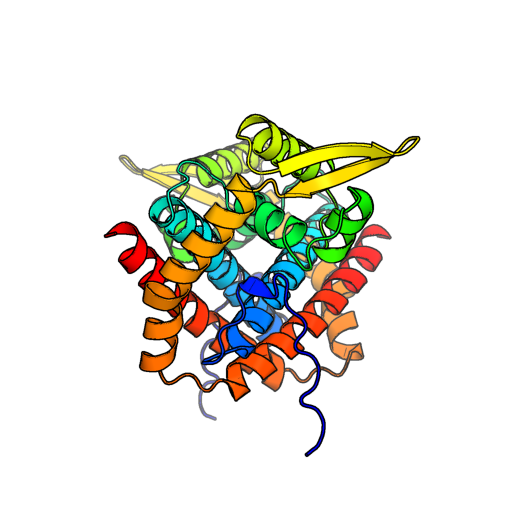18 ? 4.086 20.906 13.047 1 97.88 118 GLN A C 1
ATOM 913 O O . GLN A 1 118 ? 3.012 20.766 12.453 1 97.88 118 GLN A O 1
ATOM 918 N N . ALA A 1 119 ? 4.949 21.859 12.875 1 98.19 119 ALA A N 1
ATOM 919 C CA . ALA A 1 119 ? 4.645 22.906 11.891 1 98.19 119 ALA A CA 1
ATOM 920 C C . ALA A 1 119 ? 4.551 22.312 10.484 1 98.19 119 ALA A C 1
ATOM 922 O O . ALA A 1 119 ? 3.68 22.703 9.703 1 98.19 119 ALA A O 1
ATOM 923 N N . LEU A 1 120 ? 5.434 21.406 10.203 1 98.25 120 LEU A N 1
ATOM 924 C CA . LEU A 1 120 ? 5.426 20.75 8.898 1 98.25 120 LEU A CA 1
ATOM 925 C C . LEU A 1 120 ? 4.145 19.938 8.703 1 98.25 120 LEU A C 1
ATOM 927 O O . LEU A 1 120 ? 3.561 19.953 7.617 1 98.25 120 LEU A O 1
ATOM 931 N N . CYS A 1 121 ? 3.709 19.266 9.734 1 97.81 121 CYS A N 1
ATOM 932 C CA . CYS A 1 121 ? 2.465 18.5 9.672 1 97.81 121 CYS A CA 1
ATOM 933 C C . CYS A 1 121 ? 1.28 19.422 9.398 1 97.81 121 CYS A C 1
ATOM 935 O O . CYS A 1 121 ? 0.373 19.062 8.641 1 97.81 121 CYS A O 1
ATOM 937 N N . MET A 1 122 ? 1.329 20.594 9.945 1 97.5 122 MET A N 1
ATOM 938 C CA . MET A 1 122 ? 0.237 21.531 9.734 1 97.5 122 MET A CA 1
ATOM 939 C C . MET A 1 122 ? 0.254 22.078 8.312 1 97.5 122 MET A C 1
ATOM 941 O O . MET A 1 122 ? -0.801 22.281 7.707 1 97.5 122 MET A O 1
ATOM 945 N N . LYS A 1 123 ? 1.46 22.312 7.816 1 98.19 123 LYS A N 1
ATOM 946 C CA . LYS A 1 123 ? 1.565 22.734 6.422 1 98.19 123 LYS A CA 1
ATOM 947 C C . LYS A 1 123 ? 1.059 21.656 5.48 1 98.19 123 LYS A C 1
ATOM 949 O O . LYS A 1 123 ? 0.384 21.938 4.492 1 98.19 123 LYS A O 1
ATOM 954 N N . TYR A 1 124 ? 1.424 20.422 5.777 1 98.38 124 TYR A N 1
ATOM 955 C CA . TYR A 1 124 ? 0.902 19.297 5.023 1 98.38 124 TYR A CA 1
ATOM 956 C C . TYR A 1 124 ? -0.622 19.297 5.012 1 98.38 124 TYR A C 1
ATOM 958 O O . TYR A 1 124 ? -1.24 19.094 3.963 1 98.38 124 TYR A O 1
ATOM 966 N N . ARG A 1 125 ? -1.2 19.516 6.133 1 97.56 125 ARG A N 1
ATOM 967 C CA . ARG A 1 125 ? -2.652 19.531 6.27 1 97.56 125 ARG A CA 1
ATOM 968 C C . ARG A 1 125 ? -3.275 20.594 5.371 1 97.56 125 ARG A C 1
ATOM 970 O O . ARG A 1 125 ? -4.316 20.359 4.758 1 97.56 125 ARG A O 1
ATOM 977 N N . GLU A 1 126 ? -2.654 21.703 5.312 1 97.75 126 GLU A N 1
ATOM 978 C CA . GLU A 1 126 ? -3.156 22.781 4.473 1 97.75 126 GLU A CA 1
ATOM 979 C C . GLU A 1 126 ? -3.146 22.391 2.998 1 97.75 126 GLU A C 1
ATOM 981 O O . GLU A 1 126 ? -4.121 22.625 2.279 1 97.75 126 GLU A O 1
ATOM 986 N N . VAL A 1 127 ? -2.033 21.828 2.582 1 98 127 VAL A N 1
ATOM 987 C CA . VAL A 1 127 ? -1.925 21.375 1.199 1 98 127 VAL A CA 1
ATOM 988 C C . VAL A 1 127 ? -2.957 20.281 0.932 1 98 127 VAL A C 1
ATOM 990 O O . VAL A 1 127 ? -3.598 20.266 -0.122 1 98 127 VAL A O 1
ATOM 993 N N . ARG A 1 128 ? -3.104 19.344 1.879 1 98.19 128 ARG A N 1
ATOM 994 C CA . ARG A 1 128 ? -4.07 18.266 1.773 1 98.19 128 ARG A CA 1
ATOM 995 C C . ARG A 1 128 ? -5.484 18.797 1.582 1 98.19 128 ARG A C 1
ATOM 997 O O . ARG A 1 128 ? -6.234 18.297 0.74 1 98.19 128 ARG A O 1
ATOM 1004 N N . GLU A 1 129 ? -5.859 19.844 2.312 1 97.12 129 GLU A N 1
ATOM 1005 C CA . GLU A 1 129 ? -7.18 20.453 2.209 1 97.12 129 GLU A CA 1
ATOM 1006 C C . GLU A 1 129 ? -7.406 21.047 0.823 1 97.12 129 GLU A C 1
ATOM 1008 O O . GLU A 1 129 ? -8.477 20.859 0.231 1 97.12 129 GLU A O 1
ATOM 1013 N N . ARG A 1 130 ? -6.383 21.656 0.352 1 96.62 130 ARG A N 1
ATOM 1014 C CA . ARG A 1 130 ? -6.492 22.406 -0.9 1 96.62 130 ARG A CA 1
ATOM 1015 C C . ARG A 1 130 ? -6.473 21.453 -2.098 1 96.62 130 ARG A C 1
ATOM 1017 O O . ARG A 1 130 ? -7.164 21.688 -3.092 1 96.62 130 ARG A O 1
ATOM 1024 N N . CYS A 1 131 ? -5.711 20.406 -2.023 1 97.75 131 CYS A N 1
ATOM 1025 C CA . CYS A 1 131 ? -5.441 19.609 -3.217 1 97.75 131 CYS A CA 1
ATOM 1026 C C . CYS A 1 131 ? -6.227 18.297 -3.193 1 97.75 131 CYS A C 1
ATOM 1028 O O . CYS A 1 131 ? -6.613 17.781 -4.242 1 97.75 131 CYS A O 1
ATOM 1030 N N . LEU A 1 132 ? -6.473 17.734 -2.033 1 97.69 132 LEU A N 1
ATOM 1031 C CA . LEU A 1 132 ? -7.105 16.422 -1.977 1 97.69 132 LEU A CA 1
ATOM 1032 C C . LEU A 1 132 ? -8.57 16.547 -1.573 1 97.69 132 LEU A C 1
ATOM 1034 O O . LEU A 1 132 ? -9.453 15.992 -2.242 1 97.69 132 LEU A O 1
ATOM 1038 N N . ILE A 1 133 ? -8.852 17.25 -0.469 1 96.88 133 ILE A N 1
ATOM 1039 C CA . ILE A 1 133 ? -10.211 17.344 0.047 1 96.88 133 ILE A CA 1
ATOM 1040 C C . ILE A 1 133 ? -11.102 18.062 -0.961 1 96.88 133 ILE A C 1
ATOM 1042 O O . ILE A 1 133 ? -12.25 17.688 -1.171 1 96.88 133 ILE A O 1
ATOM 1046 N N . GLU A 1 134 ? -10.531 19.078 -1.597 1 94.81 134 GLU A N 1
ATOM 1047 C CA . GLU A 1 134 ? -11.281 19.797 -2.633 1 94.81 134 GLU A CA 1
ATOM 1048 C C . GLU A 1 134 ? -11.609 18.875 -3.805 1 94.81 134 GLU A C 1
ATOM 1050 O O . GLU A 1 134 ? -12.734 18.875 -4.309 1 94.81 134 GLU A O 1
ATOM 1055 N N . VAL A 1 135 ? -10.625 18.094 -4.246 1 94.81 135 VAL A N 1
ATOM 1056 C CA . VAL A 1 135 ? -10.812 17.156 -5.344 1 94.81 135 VAL A CA 1
ATOM 1057 C C . VAL A 1 135 ? -11.852 16.109 -4.957 1 94.81 135 VAL A C 1
ATOM 1059 O O . VAL A 1 135 ? -12.695 15.727 -5.777 1 94.81 135 VAL A O 1
ATOM 1062 N N . GLN A 1 136 ? -11.773 15.602 -3.738 1 95.38 136 GLN A N 1
ATOM 1063 C CA . GLN A 1 136 ? -12.734 14.625 -3.238 1 95.38 136 GLN A CA 1
ATOM 1064 C C . GLN A 1 136 ? -14.148 15.188 -3.248 1 95.38 136 GLN A C 1
ATOM 1066 O O . GLN A 1 136 ? -15.086 14.516 -3.668 1 95.38 136 GLN A O 1
ATOM 1071 N N . ALA A 1 137 ? -14.312 16.391 -2.812 1 93.44 137 ALA A N 1
ATOM 1072 C CA . ALA A 1 137 ? -15.625 17.031 -2.775 1 93.44 137 ALA A CA 1
ATOM 1073 C C . ALA A 1 137 ? -16.219 17.156 -4.176 1 93.44 137 ALA A C 1
ATOM 1075 O O . ALA A 1 137 ? -17.422 16.984 -4.363 1 93.44 137 ALA A O 1
ATOM 1076 N N . GLU A 1 138 ? -15.398 17.328 -5.18 1 93.56 138 GLU A N 1
ATOM 1077 C CA . GLU A 1 138 ? -15.836 17.531 -6.559 1 93.56 138 GLU A CA 1
ATOM 1078 C C . GLU A 1 138 ? -16.094 16.203 -7.254 1 93.56 138 GLU A C 1
ATOM 1080 O O . GLU A 1 138 ? -16.766 16.156 -8.289 1 93.56 138 GLU A O 1
ATOM 1085 N N . SER A 1 139 ? -15.516 15.109 -6.727 1 93.19 139 SER A N 1
ATOM 1086 C CA . SER A 1 139 ? -15.617 13.797 -7.363 1 93.19 139 SER A CA 1
ATOM 1087 C C . SER A 1 139 ? -17.031 13.234 -7.258 1 93.19 139 SER A C 1
ATOM 1089 O O . SER A 1 139 ? -17.422 12.383 -8.055 1 93.19 139 SER A O 1
ATOM 1091 N N 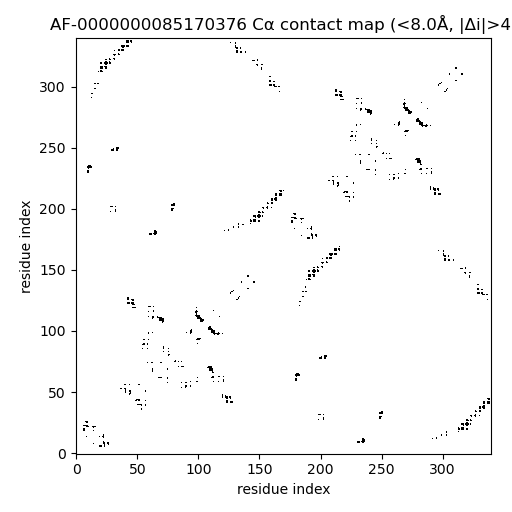. GLY A 1 140 ? -17.766 13.609 -6.133 1 91.81 140 GLY A N 1
ATOM 1092 C CA . GLY A 1 140 ? -19.109 13.109 -5.906 1 91.81 140 GLY A CA 1
ATOM 1093 C C . GLY A 1 140 ? -19.141 11.781 -5.172 1 91.81 140 GLY A C 1
ATOM 1094 O O . GLY A 1 140 ? -20.203 11.219 -4.934 1 91.81 140 GLY A O 1
ATOM 1095 N N . ILE A 1 141 ? -17.984 11.203 -4.855 1 93.88 141 ILE A N 1
ATOM 1096 C CA . ILE A 1 141 ? -17.969 9.977 -4.059 1 93.88 141 ILE A CA 1
ATOM 1097 C C . ILE A 1 141 ? -18.5 10.266 -2.658 1 93.88 141 ILE A C 1
ATOM 1099 O O . ILE A 1 141 ? -17.938 11.086 -1.93 1 93.88 141 ILE A O 1
ATOM 1103 N N . PRO A 1 142 ? -19.578 9.641 -2.279 1 95.38 142 PRO A N 1
ATOM 1104 C CA . PRO A 1 142 ? -20.156 9.914 -0.961 1 95.38 142 PRO A CA 1
ATOM 1105 C C . PRO A 1 142 ? -19.234 9.492 0.185 1 95.38 142 PRO A C 1
ATOM 1107 O O . PRO A 1 142 ? -18.625 8.422 0.132 1 95.38 142 PRO A O 1
ATOM 1110 N N . ASN A 1 143 ? -19.203 10.266 1.223 1 95.31 143 ASN A N 1
ATOM 1111 C CA . ASN A 1 143 ? -18.422 9.953 2.408 1 95.31 143 ASN A CA 1
ATOM 1112 C C . ASN A 1 143 ? -18.812 8.609 3.016 1 95.31 143 ASN A C 1
ATOM 1114 O O . ASN A 1 143 ? -17.969 7.871 3.512 1 95.31 143 ASN A O 1
ATOM 1118 N N . GLN A 1 144 ? -20.062 8.359 2.971 1 95.88 144 GLN A N 1
ATOM 1119 C CA . GLN A 1 144 ? -20.547 7.094 3.518 1 95.88 144 GLN A CA 1
ATOM 1120 C C . GLN A 1 144 ? -19.891 5.906 2.822 1 95.88 144 GLN A C 1
ATOM 1122 O O . GLN A 1 144 ? -19.484 4.941 3.479 1 95.88 144 GLN A O 1
ATOM 1127 N N . ALA A 1 145 ? -19.781 5.953 1.514 1 96.75 145 ALA A N 1
ATOM 1128 C CA . ALA A 1 145 ? -19.141 4.887 0.742 1 96.75 145 ALA A CA 1
ATOM 1129 C C . ALA A 1 145 ? -17.656 4.766 1.085 1 96.75 145 ALA A C 1
ATOM 1131 O O . ALA A 1 145 ? -17.125 3.66 1.164 1 96.75 145 ALA A O 1
ATOM 1132 N N . ILE A 1 146 ? -17.047 5.887 1.296 1 97.06 146 ILE A N 1
ATOM 1133 C CA . ILE A 1 146 ? -15.633 5.922 1.674 1 97.06 146 ILE A CA 1
ATOM 1134 C C . ILE A 1 146 ? -15.445 5.23 3.023 1 97.06 146 ILE A C 1
ATOM 1136 O O . ILE A 1 146 ? -14.547 4.402 3.184 1 97.06 146 ILE A O 1
ATOM 1140 N N . GLY A 1 147 ? -16.297 5.535 3.951 1 96.69 147 GLY A N 1
ATOM 1141 C CA . GLY A 1 147 ? -16.234 4.914 5.266 1 96.69 147 GLY A CA 1
ATOM 1142 C C . GLY A 1 147 ? -16.469 3.414 5.223 1 96.69 147 GLY A C 1
ATOM 1143 O O . GLY A 1 147 ? -15.797 2.66 5.938 1 96.69 147 GLY A O 1
ATOM 1144 N N . GLU A 1 148 ? -17.375 3 4.398 1 97 148 GLU A N 1
ATOM 1145 C CA . GLU A 1 148 ? -17.656 1.576 4.242 1 97 148 GLU A CA 1
ATOM 1146 C C . GLU A 1 148 ? -16.469 0.837 3.646 1 97 148 GLU A C 1
ATOM 1148 O O . GLU A 1 148 ? -16.141 -0.269 4.078 1 97 148 GLU A O 1
ATOM 1153 N N . ALA A 1 149 ? -15.859 1.44 2.676 1 97.44 149 ALA A N 1
ATOM 1154 C CA . ALA A 1 149 ? -14.656 0.847 2.094 1 97.44 149 ALA A CA 1
ATOM 1155 C C . ALA A 1 149 ? -13.539 0.748 3.127 1 97.44 149 ALA A C 1
ATOM 1157 O O . ALA A 1 149 ? -12.812 -0.246 3.168 1 97.44 149 ALA A O 1
ATOM 1158 N N . ALA A 1 150 ? -13.461 1.766 3.953 1 97.62 150 ALA A N 1
ATOM 1159 C CA . ALA A 1 150 ? -12.461 1.749 5.023 1 97.62 150 ALA A CA 1
ATOM 1160 C C . ALA A 1 150 ? -12.695 0.574 5.969 1 97.62 150 ALA A C 1
ATOM 1162 O O . ALA A 1 150 ? -11.75 -0.128 6.336 1 97.62 150 ALA A O 1
ATOM 1163 N N . GLN A 1 151 ? -13.914 0.391 6.328 1 96.62 151 GLN A N 1
ATOM 1164 C CA . GLN A 1 151 ? -14.25 -0.709 7.227 1 96.62 151 GLN A CA 1
ATOM 1165 C C . GLN A 1 151 ? -13.922 -2.057 6.594 1 96.62 151 GLN A C 1
ATOM 1167 O O . GLN A 1 151 ? -13.391 -2.949 7.262 1 96.62 151 GLN A O 1
ATOM 1172 N N . LEU A 1 152 ? -14.234 -2.189 5.363 1 97.62 152 LEU A N 1
ATOM 1173 C CA . LEU A 1 152 ? -13.93 -3.426 4.652 1 97.62 152 LEU A CA 1
ATOM 1174 C C . LEU A 1 152 ? -12.422 -3.672 4.613 1 97.62 152 LEU A C 1
ATOM 1176 O O . LEU A 1 152 ? -11.969 -4.809 4.777 1 97.62 152 LEU A O 1
ATOM 1180 N N . LEU A 1 153 ? -11.664 -2.645 4.359 1 97.69 153 LEU A N 1
ATOM 1181 C CA . LEU A 1 153 ? -10.219 -2.775 4.301 1 97.69 153 LEU A CA 1
ATOM 1182 C C . LEU A 1 153 ? -9.648 -3.195 5.652 1 97.69 153 LEU A C 1
ATOM 1184 O O . LEU A 1 153 ? -8.695 -3.975 5.719 1 97.69 153 LEU A O 1
ATOM 1188 N N . ARG A 1 154 ? -10.227 -2.684 6.703 1 96 154 ARG A N 1
ATOM 1189 C CA . ARG A 1 154 ? -9.789 -3.109 8.031 1 96 154 ARG A CA 1
ATOM 1190 C C . ARG A 1 154 ? -10.039 -4.602 8.234 1 96 154 ARG A C 1
ATOM 1192 O O . ARG A 1 154 ? -9.18 -5.316 8.758 1 96 154 ARG A O 1
ATOM 1199 N N . ASN A 1 155 ? -11.141 -5.016 7.82 1 96.44 155 ASN A N 1
ATOM 1200 C CA . ASN A 1 155 ? -11.445 -6.441 7.902 1 96.44 155 ASN A CA 1
ATOM 1201 C C . ASN A 1 155 ? -10.492 -7.266 7.031 1 96.44 155 ASN A C 1
ATOM 1203 O O . ASN A 1 155 ? -10.039 -8.328 7.449 1 96.44 155 ASN A O 1
ATOM 1207 N N . ALA A 1 156 ? -10.258 -6.727 5.852 1 96.94 156 ALA A N 1
ATOM 1208 C CA . ALA A 1 156 ? -9.367 -7.426 4.926 1 96.94 156 ALA A CA 1
ATOM 1209 C C . ALA A 1 156 ? -7.961 -7.547 5.5 1 96.94 156 ALA A C 1
ATOM 1211 O O . ALA A 1 156 ? -7.273 -8.539 5.262 1 96.94 156 ALA A O 1
ATOM 1212 N N . SER A 1 157 ? -7.52 -6.504 6.18 1 96.62 157 SER A N 1
ATOM 1213 C CA . SER A 1 157 ? -6.211 -6.559 6.828 1 96.62 157 SER A CA 1
ATOM 1214 C C . SER A 1 157 ? -6.113 -7.746 7.777 1 96.62 157 SER A C 1
ATOM 1216 O O . SER A 1 157 ? -5.098 -8.445 7.805 1 96.62 157 SER A O 1
ATOM 1218 N N . GLY A 1 158 ? -7.18 -7.977 8.523 1 96.06 158 GLY A N 1
ATOM 1219 C CA . GLY A 1 158 ? -7.223 -9.133 9.406 1 96.06 158 GLY A CA 1
ATOM 1220 C C . GLY A 1 158 ? -7.152 -10.453 8.664 1 96.06 158 GLY A C 1
ATOM 1221 O O . GLY A 1 158 ? -6.484 -11.391 9.102 1 96.06 158 GLY A O 1
ATOM 1222 N N . LEU A 1 159 ? -7.812 -10.555 7.555 1 97.06 159 LEU A N 1
ATOM 1223 C CA . LEU A 1 159 ? -7.773 -11.742 6.711 1 97.06 159 LEU A CA 1
ATOM 1224 C C . LEU A 1 159 ? -6.344 -12.039 6.262 1 97.06 159 LEU A C 1
ATOM 1226 O O . LEU A 1 159 ? -5.895 -13.188 6.34 1 97.06 159 LEU A O 1
ATOM 1230 N N . TYR A 1 160 ? -5.691 -11.016 5.777 1 97.88 160 TYR A N 1
ATOM 1231 C CA . TYR A 1 160 ? -4.324 -11.172 5.297 1 97.88 160 TYR A CA 1
ATOM 1232 C C . TYR A 1 160 ? -3.396 -11.602 6.43 1 97.88 160 TYR A C 1
ATOM 1234 O O . TYR A 1 160 ? -2.52 -12.445 6.238 1 97.88 160 TYR A O 1
ATOM 1242 N N . ASP A 1 161 ? -3.604 -11.055 7.613 1 96.56 161 ASP A N 1
ATOM 1243 C CA . ASP A 1 161 ? -2.793 -11.43 8.766 1 96.56 161 ASP A CA 1
ATOM 1244 C C . ASP A 1 161 ? -2.984 -12.906 9.109 1 96.56 161 ASP A C 1
ATOM 1246 O O . ASP A 1 161 ? -2.014 -13.617 9.367 1 96.56 161 ASP A O 1
ATOM 1250 N N . THR A 1 162 ? -4.207 -13.312 9.086 1 97 162 THR A N 1
ATOM 1251 C CA . THR A 1 162 ? -4.523 -14.711 9.383 1 97 162 THR A CA 1
ATOM 1252 C C . THR A 1 162 ? -3.918 -15.633 8.328 1 97 162 THR A C 1
ATOM 1254 O O . THR A 1 162 ? -3.311 -16.656 8.664 1 97 162 THR A O 1
ATOM 1257 N N . ALA A 1 163 ? -4.094 -15.258 7.121 1 97.75 163 ALA A N 1
ATOM 1258 C CA . ALA A 1 163 ? -3.559 -16.047 6.023 1 97.75 163 ALA A CA 1
ATOM 1259 C C . ALA A 1 163 ? -2.035 -16.125 6.086 1 97.75 163 ALA A C 1
ATOM 1261 O O . ALA A 1 163 ? -1.445 -17.172 5.824 1 97.75 163 ALA A O 1
ATOM 1262 N N . ALA A 1 164 ? -1.391 -15.008 6.391 1 97.25 164 ALA A N 1
ATOM 1263 C CA . ALA A 1 164 ? 0.066 -14.969 6.5 1 97.25 164 ALA A CA 1
ATOM 1264 C C . ALA A 1 164 ? 0.563 -15.93 7.574 1 97.25 164 ALA A C 1
ATOM 1266 O O . ALA A 1 164 ? 1.57 -16.609 7.387 1 97.25 164 ALA A O 1
ATOM 1267 N N . ARG A 1 165 ? -0.127 -15.961 8.672 1 95.81 165 ARG A N 1
ATOM 1268 C CA . ARG A 1 165 ? 0.231 -16.875 9.75 1 95.81 165 ARG A CA 1
ATOM 1269 C C . ARG A 1 165 ? 0.064 -18.328 9.312 1 95.81 165 ARG A C 1
ATOM 1271 O O . ARG A 1 165 ? 0.902 -19.172 9.625 1 95.81 165 ARG A O 1
ATOM 1278 N N . ALA A 1 166 ? -1.003 -18.594 8.625 1 96.38 166 ALA A N 1
ATOM 1279 C CA . ALA A 1 166 ? -1.244 -19.953 8.117 1 96.38 166 ALA A CA 1
ATOM 1280 C C . ALA A 1 166 ? -0.151 -20.375 7.141 1 96.38 166 ALA A C 1
ATOM 1282 O O . ALA A 1 166 ? 0.346 -21.5 7.199 1 96.38 166 ALA A O 1
ATOM 1283 N N . ALA A 1 167 ? 0.238 -19.469 6.262 1 96.88 167 ALA A N 1
ATOM 1284 C CA . ALA A 1 167 ? 1.255 -19.766 5.258 1 96.88 167 ALA A CA 1
ATOM 1285 C C . ALA A 1 167 ? 2.613 -20.016 5.906 1 96.88 167 ALA A C 1
ATOM 1287 O O . ALA A 1 167 ? 3.4 -20.828 5.422 1 96.88 167 ALA A O 1
ATOM 1288 N N . ALA A 1 168 ? 2.91 -19.297 6.961 1 93.75 168 ALA A N 1
ATOM 1289 C CA . ALA A 1 168 ? 4.188 -19.438 7.66 1 93.75 168 ALA A CA 1
ATOM 1290 C C . ALA A 1 168 ? 4.336 -20.812 8.273 1 93.75 168 ALA A C 1
ATOM 1292 O O . ALA A 1 168 ? 5.445 -21.25 8.602 1 93.75 168 ALA A O 1
ATOM 1293 N N . SER A 1 169 ? 3.234 -21.531 8.414 1 91.88 169 SER A N 1
ATOM 1294 C CA . SER A 1 169 ? 3.244 -22.859 9.023 1 91.88 169 SER A CA 1
ATOM 1295 C C . SER A 1 169 ? 3.402 -23.938 7.969 1 91.88 169 SER A C 1
ATOM 1297 O O . SER A 1 169 ? 3.416 -25.141 8.297 1 91.88 169 SER A O 1
ATOM 1299 N N . LEU A 1 170 ? 3.377 -23.578 6.789 1 91 170 LEU A N 1
ATOM 1300 C CA . LEU A 1 170 ? 3.568 -24.547 5.707 1 91 170 LEU A CA 1
ATOM 1301 C C . LEU A 1 170 ? 5.051 -24.734 5.406 1 91 170 LEU A C 1
ATOM 1303 O O . LEU A 1 170 ? 5.848 -23.812 5.578 1 91 170 LEU A O 1
ATOM 1307 N N . MET B 1 1 ? -28.25 11.969 20.234 1 29.44 1 MET B N 1
ATOM 1308 C CA . MET B 1 1 ? -27.484 11.844 18.984 1 29.44 1 MET B CA 1
ATOM 1309 C C . MET B 1 1 ? -26.344 10.844 19.156 1 29.44 1 MET B C 1
ATOM 1311 O O . MET B 1 1 ? -25.531 10.977 20.078 1 29.44 1 MET B O 1
ATOM 1315 N N . ALA B 1 2 ? -26.594 9.656 18.688 1 36.16 2 ALA B N 1
ATOM 1316 C CA . ALA B 1 2 ? -25.641 8.578 18.969 1 36.16 2 ALA B CA 1
ATOM 1317 C C . ALA B 1 2 ? -24.203 9.023 18.703 1 36.16 2 ALA B C 1
ATOM 1319 O O . ALA B 1 2 ? -23.938 9.703 17.703 1 36.16 2 ALA B O 1
ATOM 1320 N N . PRO B 1 3 ? -23.344 9.117 19.625 1 32.69 3 PRO B N 1
ATOM 1321 C CA . PRO B 1 3 ? -21.969 9.539 19.422 1 32.69 3 PRO B CA 1
ATOM 1322 C C . PRO B 1 3 ? -21.344 8.93 18.156 1 32.69 3 PRO B C 1
ATOM 1324 O O . PRO B 1 3 ? -21.672 7.797 17.797 1 32.69 3 PRO B O 1
ATOM 1327 N N . ARG B 1 4 ? -21.125 9.68 17.219 1 47.44 4 ARG B N 1
ATOM 1328 C CA . ARG B 1 4 ? -20.531 9.234 15.953 1 47.44 4 ARG B CA 1
ATOM 1329 C C . ARG B 1 4 ? -19.312 8.352 16.203 1 47.44 4 ARG B C 1
ATOM 1331 O O . ARG B 1 4 ? -18.469 8.664 17.047 1 47.44 4 ARG B O 1
ATOM 1338 N N . PRO B 1 5 ? -19.375 7.074 15.984 1 51.72 5 PRO B N 1
ATOM 1339 C CA . PRO B 1 5 ? -18.266 6.168 16.25 1 51.72 5 PRO B CA 1
ATOM 1340 C C . PRO B 1 5 ? -16.906 6.805 15.969 1 51.72 5 PRO B C 1
ATOM 1342 O O . PRO B 1 5 ? -16.781 7.629 15.062 1 51.72 5 PRO B O 1
ATOM 1345 N N . THR B 1 6 ? -16.094 6.891 16.969 1 54.53 6 THR B N 1
ATOM 1346 C CA . THR B 1 6 ? -14.742 7.441 16.875 1 54.53 6 THR B CA 1
ATOM 1347 C C . THR B 1 6 ? -14.031 6.922 15.625 1 54.53 6 THR B C 1
ATOM 1349 O O . THR B 1 6 ? -13.93 5.707 15.422 1 54.53 6 THR B O 1
ATOM 1352 N N . LYS B 1 7 ? -13.875 7.773 14.688 1 74.25 7 LYS B N 1
ATOM 1353 C CA . LYS B 1 7 ? -13.219 7.422 13.43 1 74.25 7 LYS B CA 1
ATOM 1354 C C . LYS B 1 7 ? -11.758 7.059 13.656 1 74.25 7 LYS B C 1
ATOM 1356 O O . LYS B 1 7 ? -11.047 7.738 14.398 1 74.25 7 LYS B O 1
ATOM 1361 N N . ILE B 1 8 ? -11.375 5.766 13.43 1 78.88 8 ILE B N 1
ATOM 1362 C CA . ILE B 1 8 ? -10.008 5.277 13.547 1 78.88 8 ILE B CA 1
ATOM 1363 C C . ILE B 1 8 ? -9.164 5.848 12.406 1 78.88 8 ILE B C 1
ATOM 1365 O O . ILE B 1 8 ? -9.391 5.539 11.242 1 78.88 8 ILE B O 1
ATOM 1369 N N . VAL B 1 9 ? -8.289 6.785 12.828 1 83.25 9 VAL B N 1
ATOM 1370 C CA . VAL B 1 9 ? -7.465 7.48 11.852 1 83.25 9 VAL B CA 1
ATOM 1371 C C . VAL B 1 9 ? -5.992 7.352 12.227 1 83.25 9 VAL B C 1
ATOM 1373 O O . VAL B 1 9 ? -5.664 7.117 13.391 1 83.25 9 VAL B O 1
ATOM 1376 N N . SER B 1 10 ? -5.172 7.422 11.266 1 78.81 10 SER B N 1
ATOM 1377 C CA . SER B 1 10 ? -3.732 7.352 11.508 1 78.81 10 SER B CA 1
ATOM 1378 C C . SER B 1 10 ? -3.213 8.648 12.109 1 78.81 10 SER B C 1
ATOM 1380 O O . SER B 1 10 ? -2.188 8.656 12.797 1 78.81 10 SER B O 1
ATOM 1382 N N . SER B 1 11 ? -3.904 9.719 11.836 1 83.56 11 SER B N 1
ATOM 1383 C CA . SER B 1 11 ? -3.469 11.055 12.242 1 83.56 11 SER B CA 1
ATOM 1384 C C . SER B 1 11 ? -4.656 11.984 12.453 1 83.56 11 SER B C 1
ATOM 1386 O O . SER B 1 11 ? -5.23 12.5 11.492 1 83.56 11 SER B O 1
ATOM 1388 N N . GLN B 1 12 ? -4.891 12.281 13.711 1 83.31 12 GLN B N 1
ATOM 1389 C CA . GLN B 1 12 ? -6.062 13.078 14.062 1 83.31 12 GLN B CA 1
ATOM 1390 C C . GLN B 1 12 ? -5.973 14.477 13.461 1 83.31 12 GLN B C 1
ATOM 1392 O O . GLN B 1 12 ? -6.984 15.047 13.047 1 83.31 12 GLN B O 1
ATOM 1397 N N . HIS B 1 13 ? -4.789 15.031 13.367 1 86.75 13 HIS B N 1
ATOM 1398 C CA . HIS B 1 13 ? -4.594 16.406 12.898 1 86.75 13 HIS B CA 1
ATOM 1399 C C . HIS B 1 13 ? -4.875 16.516 11.406 1 86.75 13 HIS B C 1
ATOM 1401 O O . HIS B 1 13 ? -5.012 17.625 10.883 1 86.75 13 HIS B O 1
ATOM 1407 N N . LEU B 1 14 ? -5 15.445 10.688 1 87.25 14 LEU B N 1
ATOM 1408 C CA . LEU B 1 14 ? -5.254 15.453 9.25 1 87.25 14 LEU B CA 1
ATOM 1409 C C . LEU B 1 14 ? -6.746 15.344 8.961 1 87.25 14 LEU B C 1
ATOM 1411 O O . LEU B 1 14 ? -7.176 15.523 7.82 1 87.25 14 LEU B O 1
ATOM 1415 N N . VAL B 1 15 ? -7.508 15.016 9.984 1 87.75 15 VAL B N 1
ATOM 1416 C CA . VAL B 1 15 ? -8.93 14.781 9.773 1 87.75 15 VAL B CA 1
ATOM 1417 C C . VAL B 1 15 ? -9.617 16.094 9.383 1 87.75 15 VAL B C 1
ATOM 1419 O O . VAL B 1 15 ? -9.547 17.078 10.109 1 87.75 15 VAL B O 1
ATOM 1422 N N . SER B 1 16 ? -10.164 16.031 8.234 1 90.12 16 SER B N 1
ATOM 1423 C CA . SER B 1 16 ? -10.945 17.172 7.766 1 90.12 16 SER B CA 1
ATOM 1424 C C . SER B 1 16 ? -12.391 17.078 8.227 1 90.12 16 SER B C 1
ATOM 1426 O O . SER B 1 16 ? -12.984 15.992 8.219 1 90.12 16 SER B O 1
ATOM 1428 N N . GLU B 1 17 ? -12.969 18.156 8.492 1 90.44 17 GLU B N 1
ATOM 1429 C CA . GLU B 1 17 ? -14.391 18.188 8.828 1 90.44 17 GLU B CA 1
ATOM 1430 C C . GLU B 1 17 ? -15.258 17.844 7.625 1 90.44 17 GLU B C 1
ATOM 1432 O O . GLU B 1 17 ? -16.375 17.344 7.781 1 90.44 17 GLU B O 1
ATOM 1437 N N . ARG B 1 18 ? -14.758 18.047 6.41 1 91.88 18 ARG B N 1
ATOM 1438 C CA . ARG B 1 18 ? -15.508 17.828 5.18 1 91.88 18 ARG B CA 1
ATOM 1439 C C . ARG B 1 18 ? -15.523 16.359 4.801 1 91.88 18 ARG B C 1
ATOM 1441 O O . ARG B 1 18 ? -16.406 15.906 4.074 1 91.88 18 ARG B O 1
ATOM 1448 N N . SER B 1 19 ? -14.523 15.625 5.359 1 93 19 SER B N 1
ATOM 1449 C CA . SER B 1 19 ? -14.469 14.203 5.039 1 93 19 SER B CA 1
ATOM 1450 C C . SER B 1 19 ? -13.586 13.453 6.023 1 93 19 SER B C 1
ATOM 1452 O O . SER B 1 19 ? -12.477 13.023 5.676 1 93 19 SER B O 1
ATOM 1454 N N . ALA B 1 20 ? -14.055 13.172 7.141 1 93.88 20 ALA B N 1
ATOM 1455 C CA . ALA B 1 20 ? -13.344 12.359 8.125 1 93.88 20 ALA B CA 1
ATOM 1456 C C . ALA B 1 20 ? -13.133 10.938 7.609 1 93.88 20 ALA B C 1
ATOM 1458 O O . ALA B 1 20 ? -12.133 10.297 7.934 1 93.88 20 ALA B O 1
ATOM 1459 N N . GLU B 1 21 ? -14.023 10.57 6.715 1 95.75 21 GLU B N 1
ATOM 1460 C CA . GLU B 1 21 ? -14.008 9.219 6.164 1 95.75 21 GLU B CA 1
ATOM 1461 C C . GLU B 1 21 ? -12.789 9 5.277 1 95.75 21 GLU B C 1
ATOM 1463 O O . GLU B 1 21 ? -12.25 7.891 5.219 1 95.75 21 GLU B O 1
ATOM 1468 N N . LEU B 1 22 ? -12.305 10.094 4.66 1 96.56 22 LEU B N 1
ATOM 1469 C CA . LEU B 1 22 ? -11.125 9.945 3.822 1 96.56 22 LEU B CA 1
ATOM 1470 C C . LEU B 1 22 ? -9.898 9.633 4.668 1 96.56 22 LEU B C 1
ATOM 1472 O O . LEU B 1 22 ? -9.047 8.828 4.266 1 96.56 22 LEU B O 1
ATOM 1476 N N . SER B 1 23 ? -9.82 10.211 5.832 1 95.44 23 SER B N 1
ATOM 1477 C CA . SER B 1 23 ? -8.727 9.891 6.75 1 95.44 23 SER B CA 1
ATOM 1478 C C . SER B 1 23 ? -8.836 8.453 7.25 1 95.44 23 SER B C 1
ATOM 1480 O O . SER B 1 23 ? -7.82 7.766 7.402 1 95.44 23 SER B O 1
ATOM 1482 N N . GLU B 1 24 ? -10.008 8.016 7.5 1 96 24 GLU B N 1
ATOM 1483 C CA . GLU B 1 24 ? -10.219 6.617 7.883 1 96 24 GLU B CA 1
ATOM 1484 C C . GLU B 1 24 ? -9.766 5.672 6.773 1 96 24 GLU B C 1
ATOM 1486 O O . GLU B 1 24 ? -9.141 4.641 7.047 1 96 24 GLU B O 1
ATOM 1491 N N . LEU B 1 25 ? -10.117 6.031 5.578 1 97.5 25 LEU B N 1
ATOM 1492 C CA . LEU B 1 25 ? -9.75 5.203 4.434 1 97.5 25 LEU B CA 1
ATOM 1493 C C . LEU B 1 25 ? -8.234 5.137 4.277 1 97.5 25 LEU B C 1
ATOM 1495 O O . LEU B 1 25 ? -7.68 4.074 3.998 1 97.5 25 LEU B O 1
ATOM 1499 N N . GLU B 1 26 ? -7.617 6.27 4.461 1 97.19 26 GLU B N 1
ATOM 1500 C CA . GLU B 1 26 ? -6.168 6.316 4.309 1 97.19 26 GLU B CA 1
ATOM 1501 C C . GLU B 1 26 ? -5.477 5.449 5.355 1 97.19 26 GLU B C 1
ATOM 1503 O O . GLU B 1 26 ? -4.52 4.738 5.043 1 97.19 26 GLU B O 1
ATOM 1508 N N . TYR B 1 27 ? -5.965 5.516 6.531 1 95.38 27 TYR B N 1
ATOM 1509 C CA . TYR B 1 27 ? -5.414 4.664 7.578 1 95.38 27 TYR B CA 1
ATOM 1510 C C . TYR B 1 27 ? -5.629 3.189 7.254 1 95.38 27 TYR B C 1
ATOM 1512 O O . TYR B 1 27 ? -4.711 2.377 7.379 1 95.38 27 TYR B O 1
ATOM 1520 N N . ALA B 1 28 ? -6.832 2.836 6.883 1 97 28 ALA B N 1
ATOM 1521 C CA . ALA B 1 28 ? -7.156 1.46 6.512 1 97 28 ALA B CA 1
ATOM 1522 C C . ALA B 1 28 ? -6.312 0.994 5.332 1 97 28 ALA B C 1
ATOM 1524 O O . ALA B 1 28 ? -5.914 -0.171 5.266 1 97 28 ALA B O 1
ATOM 1525 N N . LEU B 1 29 ? -6.098 1.892 4.395 1 97.69 29 LEU B N 1
ATOM 1526 C CA . LEU B 1 29 ? -5.27 1.593 3.23 1 97.69 29 LEU B CA 1
ATOM 1527 C C . LEU B 1 29 ? -3.846 1.251 3.652 1 97.69 29 LEU B C 1
ATOM 1529 O O . LEU B 1 29 ? -3.262 0.283 3.158 1 97.69 29 LEU B O 1
ATOM 1533 N N . ILE B 1 30 ? -3.311 1.98 4.562 1 96.5 30 ILE B N 1
ATOM 1534 C CA . ILE B 1 30 ? -1.969 1.731 5.078 1 96.5 30 ILE B CA 1
ATOM 1535 C C . ILE B 1 30 ? -1.919 0.359 5.746 1 96.5 30 ILE B C 1
ATOM 1537 O O . ILE B 1 30 ? -1.06 -0.464 5.426 1 96.5 30 ILE B O 1
ATOM 1541 N N . MET B 1 31 ? -2.861 0.086 6.551 1 95.44 31 MET B N 1
ATOM 1542 C CA . MET B 1 31 ? -2.895 -1.16 7.312 1 95.44 31 MET B CA 1
ATOM 1543 C C . MET B 1 31 ? -3.084 -2.357 6.387 1 95.44 31 MET B C 1
ATOM 1545 O O . MET B 1 31 ? -2.359 -3.35 6.492 1 95.44 31 MET B O 1
ATOM 1549 N N . ALA B 1 32 ? -4.039 -2.227 5.523 1 97.44 32 ALA B N 1
ATOM 1550 C CA . ALA B 1 32 ? -4.363 -3.328 4.621 1 97.44 32 ALA B CA 1
ATOM 1551 C C . ALA B 1 32 ? -3.219 -3.592 3.645 1 97.44 32 ALA B C 1
ATOM 1553 O O . ALA B 1 32 ? -2.914 -4.742 3.332 1 97.44 32 ALA B O 1
ATOM 1554 N N . SER B 1 33 ? -2.635 -2.518 3.139 1 97.69 33 SER B N 1
ATOM 1555 C CA . SER B 1 33 ? -1.515 -2.668 2.215 1 97.69 33 SER B CA 1
ATOM 1556 C C . SER B 1 33 ? -0.337 -3.369 2.885 1 97.69 33 SER B C 1
ATOM 1558 O O . SER B 1 33 ? 0.275 -4.266 2.299 1 97.69 33 SER B O 1
ATOM 1560 N N . ASN B 1 34 ? -0.003 -2.963 4.109 1 96.44 34 ASN B N 1
ATOM 1561 C CA . ASN B 1 34 ? 1.09 -3.6 4.836 1 96.44 34 ASN B CA 1
ATOM 1562 C C . ASN B 1 34 ? 0.795 -5.07 5.121 1 96.44 34 ASN B C 1
ATOM 1564 O O . ASN B 1 34 ? 1.672 -5.922 4.973 1 96.44 34 ASN B O 1
ATOM 1568 N N . ALA B 1 35 ? -0.388 -5.359 5.555 1 97.31 35 ALA B N 1
ATOM 1569 C CA . ALA B 1 35 ? -0.793 -6.738 5.801 1 97.31 35 ALA B CA 1
ATOM 1570 C C . ALA B 1 35 ? -0.734 -7.566 4.52 1 97.31 35 ALA B C 1
ATOM 1572 O O . ALA B 1 35 ? -0.263 -8.703 4.531 1 97.31 35 ALA B O 1
ATOM 1573 N N . PHE B 1 36 ? -1.225 -7.012 3.428 1 98.06 36 PHE B N 1
ATOM 1574 C CA . PHE B 1 36 ? -1.223 -7.68 2.131 1 98.06 36 PHE B CA 1
ATOM 1575 C C . PHE B 1 36 ? 0.202 -7.973 1.676 1 98.06 36 PHE B C 1
ATOM 1577 O O . PHE B 1 36 ? 0.486 -9.062 1.168 1 98.06 36 PHE B O 1
ATOM 1584 N N . ASN B 1 37 ? 1.049 -7.027 1.845 1 97.25 37 ASN B N 1
ATOM 1585 C CA . ASN B 1 37 ? 2.451 -7.223 1.49 1 97.25 37 ASN B CA 1
ATOM 1586 C C . ASN B 1 37 ? 3.072 -8.367 2.283 1 97.25 37 ASN B C 1
ATOM 1588 O O . ASN B 1 37 ? 3.768 -9.211 1.717 1 97.25 37 ASN B O 1
ATOM 1592 N N . ARG B 1 38 ? 2.818 -8.406 3.545 1 96.19 38 ARG B N 1
ATOM 1593 C CA . ARG B 1 38 ? 3.32 -9.492 4.383 1 96.19 38 ARG B CA 1
ATOM 1594 C C . ARG B 1 38 ? 2.766 -10.836 3.924 1 96.19 38 ARG B C 1
ATOM 1596 O O . ARG B 1 38 ? 3.504 -11.82 3.836 1 96.19 38 ARG B O 1
ATOM 1603 N N . TRP B 1 39 ? 1.523 -10.812 3.648 1 97.81 39 TRP B N 1
ATOM 1604 C CA . TRP B 1 39 ? 0.886 -12.031 3.145 1 97.81 39 TRP B CA 1
ATOM 1605 C C . TRP B 1 39 ? 1.572 -12.516 1.873 1 97.81 39 TRP B C 1
ATOM 1607 O O . TRP B 1 39 ? 1.899 -13.695 1.75 1 97.81 39 TRP B O 1
ATOM 1617 N N . MET B 1 40 ? 1.776 -11.625 0.925 1 97.81 40 MET B N 1
ATOM 1618 C CA . MET B 1 40 ? 2.377 -12 -0.352 1 97.81 40 MET B CA 1
ATOM 1619 C C . MET B 1 40 ? 3.738 -12.656 -0.143 1 97.81 40 MET B C 1
ATOM 1621 O O . MET B 1 40 ? 4.039 -13.68 -0.757 1 97.81 40 MET B O 1
ATOM 1625 N N . VAL B 1 41 ? 4.496 -12.094 0.723 1 97.69 41 VAL B N 1
ATOM 1626 C CA . VAL B 1 41 ? 5.848 -12.578 0.977 1 97.69 41 VAL B CA 1
ATOM 1627 C C . VAL B 1 41 ? 5.785 -13.961 1.623 1 97.69 41 VAL B C 1
ATOM 1629 O O . VAL B 1 41 ? 6.508 -14.875 1.216 1 97.69 41 VAL B O 1
ATOM 1632 N N . ARG B 1 42 ? 4.914 -14.102 2.609 1 97.75 42 ARG B N 1
ATOM 1633 C CA . ARG B 1 42 ? 4.793 -15.383 3.301 1 97.75 42 ARG B CA 1
ATOM 1634 C C . ARG B 1 42 ? 4.227 -16.453 2.375 1 97.75 42 ARG B C 1
ATOM 1636 O O . ARG B 1 42 ? 4.648 -17.609 2.422 1 97.75 42 ARG B O 1
ATOM 1643 N N . CYS B 1 43 ? 3.262 -16.094 1.594 1 98.44 43 CYS B N 1
ATOM 1644 C CA . CYS B 1 43 ? 2.695 -17.016 0.613 1 98.44 43 CYS B CA 1
ATOM 1645 C C . CYS B 1 43 ? 3.758 -17.5 -0.367 1 98.44 43 CYS B C 1
ATOM 1647 O O . CYS B 1 43 ? 3.842 -18.688 -0.668 1 98.44 43 CYS B O 1
ATOM 1649 N N . MET B 1 44 ? 4.578 -16.578 -0.835 1 98.56 44 MET B N 1
ATOM 1650 C CA . MET B 1 44 ? 5.625 -16.906 -1.794 1 98.56 44 MET B CA 1
ATOM 1651 C C . MET B 1 44 ? 6.664 -17.828 -1.163 1 98.56 44 MET B C 1
ATOM 1653 O O . MET B 1 44 ? 7.125 -18.781 -1.798 1 98.56 44 MET B O 1
ATOM 1657 N N . ALA B 1 45 ? 7.023 -17.531 0.056 1 98.19 45 ALA B N 1
ATOM 1658 C CA . ALA B 1 45 ? 7.949 -18.391 0.773 1 98.19 45 ALA B CA 1
ATOM 1659 C C . ALA B 1 45 ? 7.387 -19.812 0.891 1 98.19 45 ALA B C 1
ATOM 1661 O O . ALA B 1 45 ? 8.102 -20.797 0.656 1 98.19 45 ALA B O 1
ATOM 1662 N N . ALA B 1 46 ? 6.141 -19.922 1.201 1 98.12 46 ALA B N 1
ATOM 1663 C CA . ALA B 1 46 ? 5.48 -21.219 1.313 1 98.12 46 ALA B CA 1
ATOM 1664 C C . ALA B 1 46 ? 5.422 -21.922 -0.038 1 98.12 46 ALA B C 1
ATOM 1666 O O . ALA B 1 46 ? 5.422 -23.156 -0.103 1 98.12 46 ALA B O 1
ATOM 1667 N N . ALA B 1 47 ? 5.332 -21.141 -1.085 1 97.94 47 ALA B N 1
ATOM 1668 C CA . ALA B 1 47 ? 5.277 -21.672 -2.439 1 97.94 47 ALA B CA 1
ATOM 1669 C C . ALA B 1 47 ? 6.645 -22.203 -2.879 1 97.94 47 ALA B C 1
ATOM 1671 O O . ALA B 1 47 ? 6.746 -22.938 -3.859 1 97.94 47 ALA B O 1
ATOM 1672 N N . GLY B 1 48 ? 7.777 -21.734 -2.195 1 97 48 GLY B N 1
ATOM 1673 C CA . GLY B 1 48 ? 9.07 -22.328 -2.482 1 97 48 GLY B CA 1
ATOM 1674 C C . GLY B 1 48 ? 10.141 -21.312 -2.809 1 97 48 GLY B C 1
ATOM 1675 O O . GLY B 1 48 ? 11.289 -21.672 -3.076 1 97 48 GLY B O 1
ATOM 1676 N N . ALA B 1 49 ? 9.82 -20.062 -2.883 1 96.5 49 ALA B N 1
ATOM 1677 C CA . ALA B 1 49 ? 10.797 -19 -3.139 1 96.5 49 ALA B CA 1
ATOM 1678 C C . ALA B 1 49 ? 10.93 -18.078 -1.934 1 96.5 49 ALA B C 1
ATOM 1680 O O . ALA B 1 49 ? 10.156 -17.125 -1.783 1 96.5 49 ALA B O 1
ATOM 1681 N N . LYS B 1 50 ? 12.047 -18.359 -1.273 1 92.81 50 LYS B N 1
ATOM 1682 C CA . LYS B 1 50 ? 12.297 -17.562 -0.074 1 92.81 50 LYS B CA 1
ATOM 1683 C C . LYS B 1 50 ? 12.984 -16.25 -0.418 1 92.81 50 LYS B C 1
ATOM 1685 O O . LYS B 1 50 ? 13.484 -16.078 -1.532 1 92.81 50 LYS B O 1
ATOM 1690 N N . ASP B 1 51 ? 12.844 -15.172 0.318 1 91.12 51 ASP B N 1
ATOM 1691 C CA . ASP B 1 51 ? 13.578 -13.906 0.272 1 91.12 51 ASP B CA 1
ATOM 1692 C C . ASP B 1 51 ? 13.078 -13.023 -0.869 1 91.12 51 ASP B C 1
ATOM 1694 O O . ASP B 1 51 ? 13.859 -12.305 -1.495 1 91.12 51 ASP B O 1
ATOM 1698 N N . MET B 1 52 ? 11.906 -13.289 -1.376 1 96.62 52 MET B N 1
ATOM 1699 C CA . MET B 1 52 ? 11.32 -12.375 -2.355 1 96.62 52 MET B CA 1
ATOM 1700 C C . MET B 1 52 ? 10.539 -11.266 -1.663 1 96.62 52 MET B C 1
ATOM 1702 O O . MET B 1 52 ? 9.789 -11.523 -0.72 1 96.62 52 MET B O 1
ATOM 1706 N N . THR B 1 53 ? 10.773 -10.07 -2.105 1 96.38 53 THR B N 1
ATOM 1707 C CA . THR B 1 53 ? 10.023 -8.945 -1.565 1 96.38 53 THR B CA 1
ATOM 1708 C C . THR B 1 53 ? 8.625 -8.883 -2.168 1 96.38 53 THR B C 1
ATOM 1710 O O . THR B 1 53 ? 8.336 -9.555 -3.158 1 96.38 53 THR B O 1
ATOM 1713 N N . ALA B 1 54 ? 7.77 -8.102 -1.547 1 96.25 54 ALA B N 1
ATOM 1714 C CA . ALA B 1 54 ? 6.395 -7.961 -2.023 1 96.25 54 ALA B CA 1
ATOM 1715 C C . ALA B 1 54 ? 6.363 -7.43 -3.453 1 96.25 54 ALA B C 1
ATOM 1717 O O . ALA B 1 54 ? 5.562 -7.883 -4.273 1 96.25 54 ALA B O 1
ATOM 1718 N N . ILE B 1 55 ? 7.223 -6.465 -3.795 1 95.88 55 ILE B N 1
ATOM 1719 C CA . ILE B 1 55 ? 7.242 -5.887 -5.133 1 95.88 55 ILE B CA 1
ATOM 1720 C C . ILE B 1 55 ? 7.707 -6.934 -6.145 1 95.88 55 ILE B C 1
ATOM 1722 O O . ILE B 1 55 ? 7.184 -7 -7.258 1 95.88 55 ILE B O 1
ATOM 1726 N N . GLU B 1 56 ? 8.656 -7.738 -5.758 1 97.62 56 GLU B N 1
ATOM 1727 C CA . GLU B 1 56 ? 9.109 -8.805 -6.648 1 97.62 56 GLU B CA 1
ATOM 1728 C C . GLU B 1 56 ? 7.996 -9.812 -6.922 1 97.62 56 GLU B C 1
ATOM 1730 O O . GLU B 1 56 ? 7.805 -10.242 -8.062 1 97.62 56 GLU B O 1
ATOM 1735 N N . VAL B 1 57 ? 7.242 -10.172 -5.875 1 98.06 57 VAL B N 1
ATOM 1736 C CA . VAL B 1 57 ? 6.113 -11.094 -6.027 1 98.06 57 VAL B CA 1
ATOM 1737 C C . VAL B 1 57 ? 5.082 -10.484 -6.977 1 98.06 57 VAL B C 1
ATOM 1739 O O . VAL B 1 57 ? 4.621 -11.148 -7.906 1 98.06 57 VAL B O 1
ATOM 1742 N N . SER B 1 58 ? 4.719 -9.242 -6.754 1 96.69 58 SER B N 1
ATOM 1743 C CA . SER B 1 58 ? 3.74 -8.547 -7.582 1 96.69 58 SER B CA 1
ATOM 1744 C C . SER B 1 58 ? 4.18 -8.5 -9.039 1 96.69 58 SER B C 1
ATOM 1746 O O . SER B 1 58 ? 3.375 -8.727 -9.945 1 96.69 58 SER B O 1
ATOM 1748 N N . LEU B 1 59 ? 5.461 -8.242 -9.289 1 97.06 59 LEU B N 1
ATOM 1749 C CA . LEU B 1 59 ? 6 -8.125 -10.641 1 97.06 59 LEU B CA 1
ATOM 1750 C C . LEU B 1 59 ? 5.98 -9.477 -11.344 1 97.06 59 LEU B C 1
ATOM 1752 O O . LEU B 1 59 ? 5.645 -9.555 -12.531 1 97.06 59 LEU B O 1
ATOM 1756 N N . LEU B 1 60 ? 6.348 -10.508 -10.617 1 97.75 60 LEU B N 1
ATOM 1757 C CA . LEU B 1 60 ? 6.328 -11.844 -11.211 1 97.75 60 LEU B CA 1
ATOM 1758 C C . LEU B 1 60 ? 4.93 -12.195 -11.711 1 97.75 60 LEU B C 1
ATOM 1760 O O . LEU B 1 60 ? 4.773 -12.672 -12.836 1 97.75 60 LEU B O 1
ATOM 1764 N N . HIS B 1 61 ? 3.949 -11.945 -10.891 1 96.94 61 HIS B N 1
ATOM 1765 C CA . HIS B 1 61 ? 2.57 -12.25 -11.258 1 96.94 61 HIS B CA 1
ATOM 1766 C C . HIS B 1 61 ? 2.119 -11.398 -12.445 1 96.94 61 HIS B C 1
ATOM 1768 O O . HIS B 1 61 ? 1.438 -11.898 -13.344 1 96.94 61 HIS B O 1
ATOM 1774 N N . HIS B 1 62 ? 2.455 -10.141 -12.406 1 95.62 62 HIS B N 1
ATOM 1775 C CA . HIS B 1 62 ? 2.057 -9.25 -13.492 1 95.62 62 HIS B CA 1
ATOM 1776 C C . HIS B 1 62 ? 2.686 -9.68 -14.812 1 95.62 62 HIS B C 1
ATOM 1778 O O . HIS B 1 62 ? 2.023 -9.672 -15.859 1 95.62 62 HIS B O 1
ATOM 1784 N N . VAL B 1 63 ? 3.971 -9.953 -14.766 1 96.44 63 VAL B N 1
ATOM 1785 C CA . VAL B 1 63 ? 4.672 -10.391 -15.969 1 96.44 63 VAL B CA 1
ATOM 1786 C C . VAL B 1 63 ? 4.051 -11.688 -16.484 1 96.44 63 VAL B C 1
ATOM 1788 O O . VAL B 1 63 ? 3.955 -11.891 -17.703 1 96.44 63 VAL B O 1
ATOM 1791 N N . ASN B 1 64 ? 3.629 -12.531 -15.555 1 96.44 64 ASN B N 1
ATOM 1792 C CA . ASN B 1 64 ? 3.045 -13.82 -15.914 1 96.44 64 ASN B CA 1
ATOM 1793 C C . ASN B 1 64 ? 1.63 -13.656 -16.469 1 96.44 64 ASN B C 1
ATOM 1795 O O . ASN B 1 64 ? 1.109 -14.562 -17.125 1 96.44 64 ASN B O 1
ATOM 1799 N N . HIS B 1 65 ? 1.032 -12.555 -16.203 1 93.25 65 HIS B N 1
ATOM 1800 C CA . HIS B 1 65 ? -0.361 -12.305 -16.547 1 93.25 65 HIS B CA 1
ATOM 1801 C C . HIS B 1 65 ? -0.573 -12.352 -18.062 1 93.25 65 HIS B C 1
ATOM 1803 O O . HIS B 1 65 ? 0.105 -11.648 -18.812 1 93.25 65 HIS B O 1
ATOM 1809 N N . ARG B 1 66 ? -1.427 -13.164 -18.578 1 87.56 66 ARG B N 1
ATOM 1810 C CA . ARG B 1 66 ? -1.909 -13.336 -19.938 1 87.56 66 ARG B CA 1
ATOM 1811 C C . ARG B 1 66 ? -0.791 -13.82 -20.859 1 87.56 66 ARG B C 1
ATOM 1813 O O . ARG B 1 66 ? -0.9 -13.727 -22.078 1 87.56 66 ARG B O 1
ATOM 1820 N N . ASP B 1 67 ? 0.298 -14.195 -20.375 1 83 67 ASP B N 1
ATOM 1821 C CA . ASP B 1 67 ? 1.379 -14.891 -21.078 1 83 67 ASP B CA 1
ATOM 1822 C C . ASP B 1 67 ? 1.886 -14.07 -22.266 1 83 67 ASP B C 1
ATOM 1824 O O . ASP B 1 67 ? 1.976 -14.57 -23.375 1 83 67 ASP B O 1
ATOM 1828 N N . ARG B 1 68 ? 2.018 -12.836 -22.125 1 89.56 68 ARG B N 1
ATOM 1829 C CA . ARG B 1 68 ? 2.58 -11.938 -23.125 1 89.56 68 ARG B CA 1
ATOM 1830 C C . ARG B 1 68 ? 3.807 -11.211 -22.578 1 89.56 68 ARG B C 1
ATOM 1832 O O . ARG B 1 68 ? 3.934 -11.016 -21.375 1 89.56 68 ARG B O 1
ATOM 1839 N N . LYS B 1 69 ? 4.672 -10.875 -23.484 1 94.56 69 LYS B N 1
ATOM 1840 C CA . LYS B 1 69 ? 5.84 -10.078 -23.109 1 94.56 69 LYS B CA 1
ATOM 1841 C C . LYS B 1 69 ? 5.438 -8.648 -22.75 1 94.56 69 LYS B C 1
ATOM 1843 O O . LYS B 1 69 ? 4.551 -8.07 -23.391 1 94.56 69 LYS B O 1
ATOM 1848 N N . LYS B 1 70 ? 6.098 -8.172 -21.766 1 95.81 70 LYS B N 1
ATOM 1849 C CA . LYS B 1 70 ? 5.746 -6.84 -21.281 1 95.81 70 LYS B CA 1
ATOM 1850 C C . LYS B 1 70 ? 6.961 -5.918 -21.266 1 95.81 70 LYS B C 1
ATOM 1852 O O . LYS B 1 70 ? 8.07 -6.344 -20.938 1 95.81 70 LYS B O 1
ATOM 1857 N N . LYS B 1 71 ? 6.68 -4.684 -21.641 1 95.06 71 LYS B N 1
ATOM 1858 C CA . LYS B 1 71 ? 7.695 -3.637 -21.562 1 95.06 71 LYS B CA 1
ATOM 1859 C C . LYS B 1 71 ? 7.738 -3.01 -20.172 1 95.06 71 LYS B C 1
ATOM 1861 O O . LYS B 1 71 ? 6.723 -2.963 -19.484 1 95.06 71 LYS B O 1
ATOM 1866 N N . LEU B 1 72 ? 8.953 -2.529 -19.875 1 93.5 72 LEU B N 1
ATOM 1867 C CA . LEU B 1 72 ? 9.117 -1.867 -18.594 1 93.5 72 LEU B CA 1
ATOM 1868 C C . LEU B 1 72 ? 8.094 -0.755 -18.406 1 93.5 72 LEU B C 1
ATOM 1870 O O . LEU B 1 72 ? 7.461 -0.65 -17.359 1 93.5 72 LEU B O 1
ATOM 1874 N N . ALA B 1 73 ? 7.875 0.049 -19.406 1 93.56 73 ALA B N 1
ATOM 1875 C CA . ALA B 1 73 ? 6.961 1.186 -19.328 1 93.56 73 ALA B CA 1
ATOM 1876 C C . ALA B 1 73 ? 5.527 0.72 -19.094 1 93.56 73 ALA B C 1
ATOM 1878 O O . ALA B 1 73 ? 4.777 1.354 -18.344 1 93.56 73 ALA B O 1
ATOM 1879 N N . ASP B 1 74 ? 5.148 -0.375 -19.703 1 94 74 ASP B N 1
ATOM 1880 C CA . ASP B 1 74 ? 3.809 -0.927 -19.531 1 94 74 ASP B CA 1
ATOM 1881 C C . ASP B 1 74 ? 3.609 -1.451 -18.109 1 94 74 ASP B C 1
ATOM 1883 O O . ASP B 1 74 ? 2.547 -1.261 -17.516 1 94 74 ASP B O 1
ATOM 1887 N N . ILE B 1 75 ? 4.625 -2.117 -17.641 1 93.81 75 ILE B N 1
ATOM 1888 C CA . ILE B 1 75 ? 4.574 -2.668 -16.281 1 93.81 75 ILE B CA 1
ATOM 1889 C C . ILE B 1 75 ? 4.379 -1.539 -15.273 1 93.81 75 ILE B C 1
ATOM 1891 O O . ILE B 1 75 ? 3.473 -1.595 -14.438 1 93.81 75 ILE B O 1
ATOM 1895 N N . CYS B 1 76 ? 5.156 -0.479 -15.359 1 94.31 76 CYS B N 1
ATOM 1896 C CA . CYS B 1 76 ? 5.074 0.667 -14.461 1 94.31 76 CYS B CA 1
ATOM 1897 C C . CYS B 1 76 ? 3.707 1.338 -14.555 1 94.31 76 CYS B C 1
ATOM 1899 O O . CYS B 1 76 ? 3.123 1.717 -13.539 1 94.31 76 CYS B O 1
ATOM 1901 N N . PHE B 1 77 ? 3.215 1.415 -15.695 1 91.81 77 PHE B N 1
ATOM 1902 C CA . PHE B 1 77 ? 1.934 2.062 -15.945 1 91.81 77 PHE B CA 1
ATOM 1903 C C . PHE B 1 77 ? 0.797 1.288 -15.289 1 91.81 77 PHE B C 1
ATOM 1905 O O . PHE B 1 77 ? -0.008 1.861 -14.555 1 91.81 77 PHE B O 1
ATOM 1912 N N . VAL B 1 78 ? 0.756 -0.012 -15.531 1 90.12 78 VAL B N 1
ATOM 1913 C CA . VAL B 1 78 ? -0.355 -0.839 -15.07 1 90.12 78 VAL B CA 1
ATOM 1914 C C . VAL B 1 78 ? -0.35 -0.914 -13.547 1 90.12 78 VAL B C 1
ATOM 1916 O O . VAL B 1 78 ? -1.409 -0.914 -12.914 1 90.12 78 VAL B O 1
ATOM 1919 N N . LEU B 1 79 ? 0.789 -0.919 -12.938 1 90.69 79 LEU B N 1
ATOM 1920 C CA . LEU B 1 79 ? 0.888 -1.032 -11.484 1 90.69 79 LEU B CA 1
ATOM 1921 C C . LEU B 1 79 ? 0.931 0.346 -10.836 1 90.69 79 LEU B C 1
ATOM 1923 O O . LEU B 1 79 ? 0.987 0.457 -9.609 1 90.69 79 LEU B O 1
ATOM 1927 N N . ASN B 1 80 ? 0.928 1.396 -11.602 1 92.06 80 ASN B N 1
ATOM 1928 C CA . ASN B 1 80 ? 0.95 2.777 -11.125 1 92.06 80 ASN B CA 1
ATOM 1929 C C . ASN B 1 80 ? 2.174 3.055 -10.258 1 92.06 80 ASN B C 1
ATOM 1931 O O . ASN B 1 80 ? 2.051 3.604 -9.164 1 92.06 80 ASN B O 1
ATOM 1935 N N . VAL B 1 81 ? 3.328 2.594 -10.773 1 92.44 81 VAL B N 1
ATOM 1936 C CA . VAL B 1 81 ? 4.598 2.828 -10.094 1 92.44 81 VAL B CA 1
ATOM 1937 C C . VAL B 1 81 ? 5.41 3.867 -10.867 1 92.44 81 VAL B C 1
ATOM 1939 O O . VAL B 1 81 ? 5.668 3.703 -12.062 1 92.44 81 VAL B O 1
ATOM 1942 N N . GLU B 1 82 ? 5.926 4.91 -10.234 1 90 82 GLU B N 1
ATOM 1943 C CA . GLU B 1 82 ? 6.695 5.969 -10.875 1 90 82 GLU B CA 1
ATOM 1944 C C . GLU B 1 82 ? 8.195 5.695 -10.789 1 90 82 GLU B C 1
ATOM 1946 O O . GLU B 1 82 ? 8.953 6.098 -11.672 1 90 82 GLU B O 1
ATOM 1951 N N . ASP B 1 83 ? 8.617 5.035 -9.766 1 90.19 83 ASP B N 1
ATOM 1952 C CA . ASP B 1 83 ? 10.039 4.77 -9.562 1 90.19 83 ASP B CA 1
ATOM 1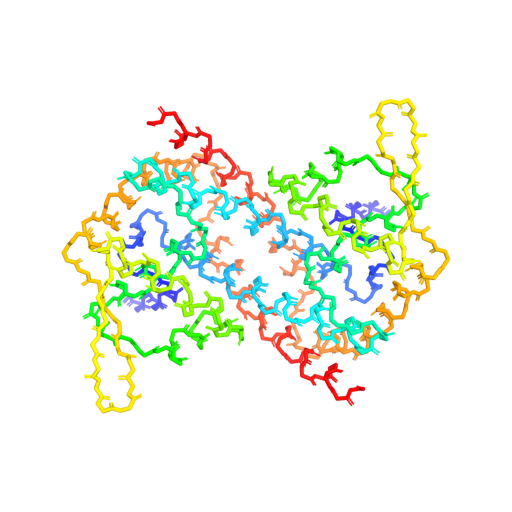953 C C . ASP B 1 83 ? 10.508 3.596 -10.422 1 90.19 83 ASP B C 1
ATOM 1955 O O . ASP B 1 83 ? 10.562 2.457 -9.945 1 90.19 83 ASP B O 1
ATOM 1959 N N . THR B 1 84 ? 10.938 3.875 -11.562 1 92.69 84 THR B N 1
ATOM 1960 C CA . THR B 1 84 ? 11.297 2.854 -12.539 1 92.69 84 THR B CA 1
ATOM 1961 C C . THR B 1 84 ? 12.531 2.078 -12.086 1 92.69 84 THR B C 1
ATOM 1963 O O . THR B 1 84 ? 12.727 0.926 -12.477 1 92.69 84 THR B O 1
ATOM 1966 N N . HIS B 1 85 ? 13.367 2.742 -11.281 1 93.69 85 HIS B N 1
ATOM 1967 C CA . HIS B 1 85 ? 14.594 2.08 -10.836 1 93.69 85 HIS B CA 1
ATOM 1968 C C . HIS B 1 85 ? 14.281 0.91 -9.914 1 93.69 85 HIS B C 1
ATOM 1970 O O . HIS B 1 85 ? 14.938 -0.129 -9.969 1 93.69 85 HIS B O 1
ATOM 1976 N N . VAL B 1 86 ? 13.266 1.104 -9.109 1 93.31 86 VAL B N 1
ATOM 1977 C CA . VAL B 1 86 ? 12.859 0.046 -8.188 1 93.31 86 VAL B CA 1
ATOM 1978 C C . VAL B 1 86 ? 12.328 -1.149 -8.977 1 93.31 86 VAL B C 1
ATOM 1980 O O . VAL B 1 86 ? 12.672 -2.297 -8.68 1 93.31 86 VAL B O 1
ATOM 1983 N N . VAL B 1 87 ? 11.57 -0.9 -10.031 1 96 87 VAL B N 1
ATOM 1984 C CA . VAL B 1 87 ? 10.984 -1.947 -10.859 1 96 87 VAL B CA 1
ATOM 1985 C C . VAL B 1 87 ? 12.078 -2.66 -11.648 1 96 87 VAL B C 1
ATOM 1987 O O . VAL B 1 87 ? 12.117 -3.891 -11.695 1 96 87 VAL B O 1
ATOM 1990 N N . THR B 1 88 ? 13 -1.872 -12.188 1 96.5 88 THR B N 1
ATOM 1991 C CA . THR B 1 88 ? 14.086 -2.436 -12.992 1 96.5 88 THR B CA 1
ATOM 1992 C C . THR B 1 88 ? 14.961 -3.35 -12.141 1 96.5 88 THR B C 1
ATOM 1994 O O . THR B 1 88 ? 15.32 -4.449 -12.57 1 96.5 88 THR B O 1
ATOM 1997 N N . TYR B 1 89 ? 15.203 -2.926 -10.969 1 96.88 89 TYR B N 1
ATOM 1998 C CA . TYR B 1 89 ? 16.047 -3.709 -10.07 1 96.88 89 TYR B CA 1
ATOM 1999 C C . TYR B 1 89 ? 15.359 -5.012 -9.672 1 96.88 89 TYR B C 1
ATOM 2001 O O . TYR B 1 89 ? 15.992 -6.07 -9.648 1 96.88 89 TYR B O 1
ATOM 2009 N N . ALA B 1 90 ? 14.148 -4.891 -9.383 1 97.56 90 ALA B N 1
ATOM 2010 C CA . ALA B 1 90 ? 13.375 -6.07 -9.008 1 97.56 90 ALA B CA 1
ATOM 2011 C C . ALA B 1 90 ? 13.305 -7.066 -10.164 1 97.56 90 ALA B C 1
ATOM 2013 O O . ALA B 1 90 ? 13.453 -8.273 -9.961 1 97.56 90 ALA B O 1
ATOM 2014 N N . LEU B 1 91 ? 13.125 -6.566 -11.359 1 97.75 91 LEU B N 1
ATOM 2015 C CA . LEU B 1 91 ? 13.047 -7.434 -12.531 1 97.75 91 LEU B CA 1
ATOM 2016 C C . LEU B 1 91 ? 14.391 -8.102 -12.805 1 97.75 91 LEU B C 1
ATOM 2018 O O . LEU B 1 91 ? 14.445 -9.289 -13.148 1 97.75 91 LEU B O 1
ATOM 2022 N N . LYS B 1 92 ? 15.445 -7.359 -12.602 1 97.56 92 LYS B N 1
ATOM 2023 C CA . LYS B 1 92 ? 16.781 -7.93 -12.773 1 97.56 92 LYS B CA 1
ATOM 2024 C C . LYS B 1 92 ? 17.016 -9.07 -11.789 1 97.56 92 LYS B C 1
ATOM 2026 O O . LYS B 1 92 ? 17.625 -10.086 -12.148 1 97.56 92 LYS B O 1
ATOM 2031 N N . LYS B 1 93 ? 16.578 -8.898 -10.602 1 97.81 93 LYS B N 1
ATOM 2032 C CA . LYS B 1 93 ? 16.703 -9.945 -9.594 1 97.81 93 LYS B CA 1
ATOM 2033 C C . LYS B 1 93 ? 15.922 -11.195 -10 1 97.81 93 LYS B C 1
ATOM 2035 O O . LYS B 1 93 ? 16.391 -12.32 -9.812 1 97.81 93 LYS B O 1
ATOM 2040 N N . LEU B 1 94 ? 14.734 -10.984 -10.547 1 98.38 94 LEU B N 1
ATOM 2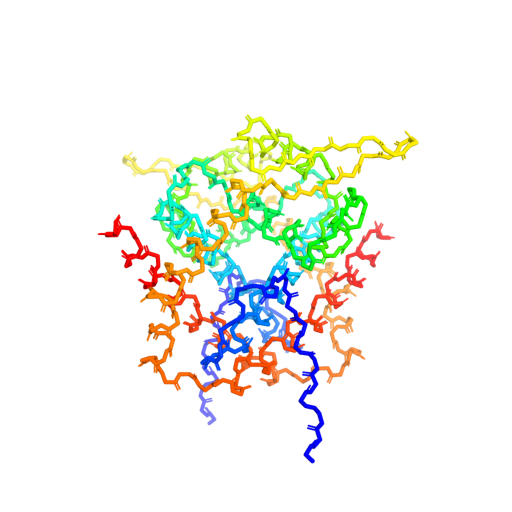041 C CA . LEU B 1 94 ? 13.891 -12.094 -10.969 1 98.38 94 LEU B CA 1
ATOM 2042 C C . LEU B 1 94 ? 14.516 -12.82 -12.164 1 98.38 94 LEU B C 1
ATOM 2044 O O . LEU B 1 94 ? 14.391 -14.039 -12.289 1 98.38 94 LEU B O 1
ATOM 2048 N N . VAL B 1 95 ? 15.18 -12.07 -13.008 1 98.19 95 VAL B N 1
ATOM 2049 C CA . VAL B 1 95 ? 15.891 -12.648 -14.133 1 98.19 95 VAL B CA 1
ATOM 2050 C C . VAL B 1 95 ? 17.062 -13.492 -13.633 1 98.19 95 VAL B C 1
ATOM 2052 O O . VAL B 1 95 ? 17.25 -14.625 -14.062 1 98.19 95 VAL B O 1
ATOM 2055 N N . LYS B 1 96 ? 17.797 -12.93 -12.711 1 97.94 96 LYS B N 1
ATOM 2056 C CA . LYS B 1 96 ? 18.953 -13.633 -12.141 1 97.94 96 LYS B CA 1
ATOM 2057 C C . LYS B 1 96 ? 18.516 -14.922 -11.438 1 97.94 96 LYS B C 1
ATOM 2059 O O . LYS B 1 96 ? 19.219 -15.922 -11.469 1 97.94 96 LYS B O 1
ATOM 2064 N N . ALA B 1 97 ? 17.344 -14.906 -10.844 1 97.81 97 ALA B N 1
ATOM 2065 C CA . ALA B 1 97 ? 16.812 -16.047 -10.109 1 97.81 97 ALA B CA 1
ATOM 2066 C C . ALA B 1 97 ? 16.219 -17.094 -11.062 1 97.81 97 ALA B C 1
ATOM 2068 O O . ALA B 1 97 ? 15.898 -18.203 -10.656 1 97.81 97 ALA B O 1
ATOM 2069 N N . GLY B 1 98 ? 16.016 -16.672 -12.336 1 98.06 98 GLY B N 1
ATOM 2070 C CA . GLY B 1 98 ? 15.578 -17.609 -13.352 1 98.06 98 GLY B CA 1
ATOM 2071 C C . GLY B 1 98 ? 14.07 -17.688 -13.484 1 98.06 98 GLY B C 1
ATOM 2072 O O . GLY B 1 98 ? 13.539 -18.578 -14.141 1 98.06 98 GLY B O 1
ATOM 2073 N N . TYR B 1 99 ? 13.289 -16.766 -12.898 1 98.38 99 TYR B N 1
ATOM 2074 C CA . TYR B 1 99 ? 11.836 -16.812 -12.93 1 98.38 99 TYR B CA 1
ATOM 2075 C C . TYR B 1 99 ? 11.289 -15.953 -14.07 1 98.38 99 TYR B C 1
ATOM 2077 O O . TYR B 1 99 ? 10.156 -16.141 -14.508 1 98.38 99 TYR B O 1
ATOM 2085 N N . VAL B 1 100 ? 12.07 -14.977 -14.5 1 98.31 100 VAL B N 1
ATOM 2086 C CA . VAL B 1 100 ? 11.727 -14.062 -15.586 1 98.31 100 VAL B CA 1
ATOM 2087 C C . VAL B 1 100 ? 12.844 -14.047 -16.625 1 98.31 100 VAL B C 1
ATOM 2089 O O . VAL B 1 100 ? 14.016 -14.25 -16.281 1 98.31 100 VAL B O 1
ATOM 2092 N N . LYS B 1 101 ? 12.547 -13.922 -17.75 1 97.69 101 LYS B N 1
ATOM 2093 C CA . LYS B 1 101 ? 13.531 -13.703 -18.797 1 97.69 101 LYS B CA 1
ATOM 2094 C C . LYS B 1 101 ? 13.32 -12.352 -19.484 1 97.69 101 LYS B C 1
ATOM 2096 O O . LYS B 1 101 ? 12.203 -11.836 -19.5 1 97.69 101 LYS B O 1
ATOM 2101 N N . SER B 1 102 ? 14.367 -11.812 -19.938 1 96.5 102 SER B N 1
ATOM 2102 C CA . SER B 1 102 ? 14.344 -10.539 -20.656 1 96.5 102 SER B CA 1
ATOM 2103 C C . SER B 1 102 ? 14.891 -10.695 -22.062 1 96.5 102 SER B C 1
ATOM 2105 O O . SER B 1 102 ? 15.852 -11.438 -22.297 1 96.5 102 SER B O 1
ATOM 2107 N N . GLU B 1 103 ? 14.25 -10.07 -22.969 1 94.88 103 GLU B N 1
ATOM 2108 C CA . GLU B 1 103 ? 14.68 -10.078 -24.359 1 94.88 103 GLU B CA 1
ATOM 2109 C C . GLU B 1 103 ? 14.695 -8.664 -24.953 1 94.88 103 GLU B C 1
ATOM 2111 O O . GLU B 1 103 ? 13.82 -7.852 -24.641 1 94.88 103 GLU B O 1
ATOM 2116 N N . LYS B 1 104 ? 15.641 -8.453 -25.734 1 91.5 104 LYS B N 1
ATOM 2117 C CA . LYS B 1 104 ? 15.727 -7.152 -26.391 1 91.5 104 LYS B CA 1
ATOM 2118 C C . LYS B 1 104 ? 14.875 -7.113 -27.656 1 91.5 104 LYS B C 1
ATOM 2120 O O . LYS B 1 104 ? 14.898 -8.055 -28.453 1 91.5 104 LYS B O 1
ATOM 2125 N N . ALA B 1 105 ? 14.062 -6.227 -27.75 1 88.56 105 ALA B N 1
ATOM 2126 C CA . ALA B 1 105 ? 13.32 -5.891 -28.969 1 88.56 105 ALA B CA 1
ATOM 2127 C C . ALA B 1 105 ? 13.586 -4.449 -29.391 1 88.56 105 ALA B C 1
ATOM 2129 O O . ALA B 1 105 ? 12.875 -3.531 -28.984 1 88.56 105 ALA B O 1
ATOM 2130 N N . GLY B 1 106 ? 14.578 -4.281 -30.328 1 87.88 106 GLY B N 1
ATOM 2131 C CA . GLY B 1 106 ? 15.031 -2.932 -30.625 1 87.88 106 GLY B CA 1
ATOM 2132 C C . GLY B 1 106 ? 15.688 -2.25 -29.438 1 87.88 106 GLY B C 1
ATOM 2133 O O . GLY B 1 106 ? 16.625 -2.785 -28.844 1 87.88 106 GLY B O 1
ATOM 2134 N N . LYS B 1 107 ? 15.156 -1.131 -29.016 1 88.69 107 LYS B N 1
ATOM 2135 C CA . LYS B 1 107 ? 15.711 -0.35 -27.906 1 88.69 107 LYS B CA 1
ATOM 2136 C C . LYS B 1 107 ? 15.031 -0.708 -26.594 1 88.69 107 LYS B C 1
ATOM 2138 O O . LYS B 1 107 ? 15.43 -0.216 -25.531 1 88.69 107 LYS B O 1
ATOM 2143 N N . GLU B 1 108 ? 14.023 -1.688 -26.703 1 89.06 108 GLU B N 1
ATOM 2144 C CA . GLU B 1 108 ? 13.242 -1.963 -25.5 1 89.06 108 GLU B CA 1
ATOM 2145 C C . GLU B 1 108 ? 13.555 -3.35 -24.953 1 89.06 108 GLU B C 1
ATOM 2147 O O . GLU B 1 108 ? 13.938 -4.25 -25.688 1 89.06 108 GLU B O 1
ATOM 2152 N N . LEU B 1 109 ? 13.508 -3.371 -23.641 1 91.69 109 LEU B N 1
ATOM 2153 C CA . LEU B 1 109 ? 13.578 -4.668 -22.969 1 91.69 109 LEU B CA 1
ATOM 2154 C C . LEU B 1 109 ? 12.18 -5.215 -22.703 1 91.69 109 LEU B C 1
ATOM 2156 O O . LEU B 1 109 ? 11.32 -4.5 -22.188 1 91.69 109 LEU B O 1
ATOM 2160 N N . LEU B 1 110 ? 11.969 -6.469 -23.172 1 96.25 110 LEU B N 1
ATOM 2161 C CA . LEU B 1 110 ? 10.711 -7.152 -22.938 1 96.25 110 LEU B CA 1
ATOM 2162 C C . LEU B 1 110 ? 10.875 -8.266 -21.906 1 96.25 110 LEU B C 1
ATOM 2164 O O . LEU B 1 110 ? 11.883 -8.984 -21.922 1 96.25 110 LEU B O 1
ATOM 2168 N N . PHE B 1 111 ? 9.883 -8.359 -21.062 1 97.75 111 PHE B N 1
ATOM 2169 C CA . PHE B 1 111 ? 9.961 -9.344 -19.984 1 97.75 111 PHE B CA 1
ATOM 2170 C C . PHE B 1 111 ? 8.844 -10.375 -20.094 1 97.75 111 PHE B C 1
ATOM 2172 O O . PHE B 1 111 ? 7.711 -10.023 -20.438 1 97.75 111 PHE B O 1
ATOM 2179 N N . SER B 1 112 ? 9.188 -11.586 -19.812 1 97.69 112 SER B N 1
ATOM 2180 C CA . SER B 1 112 ? 8.211 -12.664 -19.719 1 97.69 112 SER B CA 1
ATOM 2181 C C . SER B 1 112 ? 8.633 -13.703 -18.688 1 97.69 112 SER B C 1
ATOM 2183 O O . SER B 1 112 ? 9.789 -13.719 -18.25 1 97.69 112 SER B O 1
ATOM 2185 N N . THR B 1 113 ? 7.723 -14.516 -18.328 1 97.62 113 THR B N 1
ATOM 2186 C CA . THR B 1 113 ? 8.047 -15.531 -17.328 1 97.62 113 THR B CA 1
ATOM 2187 C C . THR B 1 113 ? 8.688 -16.75 -17.969 1 97.62 113 THR B C 1
ATOM 2189 O O . THR B 1 113 ? 8.367 -17.094 -19.109 1 97.62 113 THR B O 1
ATOM 2192 N N . THR B 1 114 ? 9.57 -17.375 -17.266 1 98.12 114 THR B N 1
ATOM 2193 C CA . THR B 1 114 ? 10.125 -18.672 -17.641 1 98.12 114 THR B CA 1
ATOM 2194 C C . THR B 1 114 ? 9.195 -19.797 -17.188 1 98.12 114 THR B C 1
ATOM 2196 O O . THR B 1 114 ? 8.258 -19.578 -16.438 1 98.12 114 THR B O 1
ATOM 2199 N N . PRO B 1 115 ? 9.445 -21 -17.688 1 97.94 115 PRO B N 1
ATOM 2200 C CA . PRO B 1 115 ? 8.672 -22.125 -17.172 1 97.94 115 PRO B CA 1
ATOM 2201 C C . PRO B 1 115 ? 8.766 -22.25 -15.648 1 97.94 115 PRO B C 1
ATOM 2203 O O . PRO B 1 115 ? 7.77 -22.547 -14.984 1 97.94 115 PRO B O 1
ATOM 2206 N N . ALA B 1 116 ? 9.938 -22 -15.102 1 98.19 116 ALA B N 1
ATOM 2207 C CA . ALA B 1 116 ? 10.125 -22.047 -13.656 1 98.19 116 ALA B CA 1
ATOM 2208 C C . ALA B 1 116 ? 9.297 -20.953 -12.969 1 98.19 116 ALA B C 1
ATOM 2210 O O . ALA B 1 116 ? 8.719 -21.188 -11.906 1 98.19 116 ALA B O 1
ATOM 2211 N N . GLY B 1 117 ? 9.289 -19.75 -13.586 1 98.06 117 GLY B N 1
ATOM 2212 C CA . GLY B 1 117 ? 8.469 -18.672 -13.062 1 98.06 117 GLY B CA 1
ATOM 2213 C C . GLY B 1 117 ? 6.984 -18.969 -13.109 1 98.06 117 GLY B C 1
ATOM 2214 O O . GLY B 1 117 ? 6.254 -18.656 -12.164 1 98.06 117 GLY B O 1
ATOM 2215 N N . GLN B 1 118 ? 6.551 -19.609 -14.156 1 97.81 118 GLN B N 1
ATOM 2216 C CA . GLN B 1 118 ? 5.152 -20.016 -14.289 1 97.81 118 GLN B CA 1
ATOM 2217 C C . GLN B 1 118 ? 4.773 -21.047 -13.234 1 97.81 118 GLN B C 1
ATOM 2219 O O . GLN B 1 118 ? 3.703 -20.969 -12.625 1 97.81 118 GLN B O 1
ATOM 2224 N N . ALA B 1 119 ? 5.672 -21.969 -13.078 1 98.12 119 ALA B N 1
ATOM 2225 C CA . ALA B 1 119 ? 5.434 -23.016 -12.094 1 98.12 119 ALA B CA 1
ATOM 2226 C C . ALA B 1 119 ? 5.34 -22.438 -10.688 1 98.12 119 ALA B C 1
ATOM 2228 O O . ALA B 1 119 ? 4.504 -22.859 -9.891 1 98.12 119 ALA B O 1
ATOM 2229 N N . LEU B 1 120 ? 6.188 -21.484 -10.414 1 98.25 120 LEU B N 1
ATOM 2230 C CA . LEU B 1 120 ? 6.172 -20.828 -9.109 1 98.25 120 LEU B CA 1
ATOM 2231 C C . LEU B 1 120 ? 4.863 -20.078 -8.891 1 98.25 120 LEU B C 1
ATOM 2233 O O . LEU B 1 120 ? 4.297 -20.109 -7.797 1 98.25 120 LEU B O 1
ATOM 2237 N N . CYS B 1 121 ? 4.375 -19.438 -9.914 1 97.81 121 CYS B N 1
ATOM 2238 C CA . CYS B 1 121 ? 3.1 -18.734 -9.836 1 97.81 121 CYS B CA 1
ATOM 2239 C C . CYS B 1 121 ? 1.964 -19.703 -9.531 1 97.81 121 CYS B C 1
ATOM 2241 O O . CYS B 1 121 ? 1.054 -19.375 -8.766 1 97.81 121 CYS B O 1
ATOM 2243 N N . MET B 1 122 ? 2.064 -20.859 -10.086 1 97.44 122 MET B N 1
ATOM 2244 C CA . MET B 1 122 ? 1.021 -21.859 -9.859 1 97.44 122 MET B CA 1
ATOM 2245 C C . MET B 1 122 ? 1.088 -22.391 -8.43 1 97.44 122 MET B C 1
ATOM 2247 O O . MET B 1 122 ? 0.054 -22.641 -7.805 1 97.44 122 MET B O 1
ATOM 2251 N N . LYS B 1 123 ? 2.307 -22.578 -7.957 1 98.19 123 LYS B N 1
ATOM 2252 C CA . LYS B 1 123 ? 2.457 -23 -6.566 1 98.19 123 LYS B CA 1
ATOM 2253 C C . LYS B 1 123 ? 1.92 -21.922 -5.613 1 98.19 123 LYS B C 1
ATOM 2255 O O . LYS B 1 123 ? 1.279 -22.25 -4.613 1 98.19 123 LYS B O 1
ATOM 2260 N N . TYR B 1 124 ? 2.225 -20.688 -5.922 1 98.31 124 TYR B N 1
ATOM 2261 C CA . TYR B 1 124 ? 1.668 -19.578 -5.16 1 98.31 124 TYR B CA 1
ATOM 2262 C C . TYR B 1 124 ? 0.147 -19.656 -5.117 1 98.31 124 TYR B C 1
ATOM 2264 O O . TYR B 1 124 ? -0.461 -19.469 -4.059 1 98.31 124 TYR B O 1
ATOM 2272 N N . ARG B 1 125 ? -0.445 -19.891 -6.234 1 97.5 125 ARG B N 1
ATOM 2273 C CA . ARG B 1 125 ? -1.897 -19.969 -6.344 1 97.5 125 ARG B CA 1
ATOM 2274 C C . ARG B 1 125 ? -2.455 -21.062 -5.434 1 97.5 125 ARG B C 1
ATOM 2276 O O . ARG B 1 125 ? -3.494 -20.875 -4.797 1 97.5 125 ARG B O 1
ATOM 2283 N N . GLU B 1 126 ? -1.785 -22.141 -5.379 1 97.69 126 GLU B N 1
ATOM 2284 C CA . GLU B 1 126 ? -2.223 -23.234 -4.527 1 97.69 126 GLU B CA 1
ATOM 2285 C C . GLU B 1 126 ? -2.203 -22.844 -3.057 1 97.69 126 GLU B C 1
ATOM 2287 O O . GLU B 1 126 ? -3.154 -23.125 -2.32 1 97.69 126 GLU B O 1
ATOM 2292 N N . VAL B 1 127 ? -1.107 -22.234 -2.666 1 97.94 127 VAL B N 1
ATOM 2293 C CA . VAL B 1 127 ? -0.995 -21.781 -1.287 1 97.94 127 VAL B CA 1
ATOM 2294 C C . VAL B 1 127 ? -2.07 -20.734 -1.001 1 97.94 127 VAL B C 1
ATOM 2296 O O . VAL B 1 127 ? -2.691 -20.75 0.064 1 97.94 127 VAL B O 1
ATOM 2299 N N . ARG B 1 128 ? -2.275 -19.812 -1.94 1 98.12 128 ARG B N 1
ATOM 2300 C CA . ARG B 1 128 ? -3.287 -18.766 -1.816 1 98.12 128 ARG B CA 1
ATOM 2301 C C . ARG B 1 128 ? -4.672 -19.359 -1.6 1 98.12 128 ARG B C 1
ATOM 2303 O O . ARG B 1 128 ? -5.43 -18.906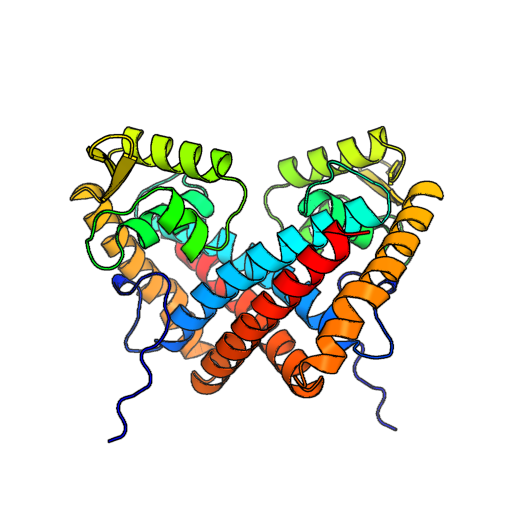 -0.745 1 98.12 128 ARG B O 1
ATOM 2310 N N . GLU B 1 129 ? -5.023 -20.422 -2.324 1 97.06 129 GLU B N 1
ATOM 2311 C CA . GLU B 1 129 ? -6.312 -21.094 -2.197 1 97.06 129 GLU B CA 1
ATOM 2312 C C . GLU B 1 129 ? -6.488 -21.688 -0.808 1 97.06 129 GLU B C 1
ATOM 2314 O O . GLU B 1 129 ? -7.551 -21.562 -0.196 1 97.06 129 GLU B O 1
ATOM 2319 N N . ARG B 1 130 ? -5.438 -22.266 -0.361 1 96.56 130 ARG B N 1
ATOM 2320 C CA . ARG B 1 130 ? -5.488 -23 0.894 1 96.56 130 ARG B CA 1
ATOM 2321 C C . ARG B 1 130 ? -5.488 -22.062 2.09 1 96.56 130 ARG B C 1
ATOM 2323 O O . ARG B 1 130 ? -6.156 -22.312 3.094 1 96.56 130 ARG B O 1
ATOM 2330 N N . CYS B 1 131 ? -4.762 -20.984 2.004 1 97.69 131 CYS B N 1
ATOM 2331 C CA . CYS B 1 131 ? -4.504 -20.172 3.193 1 97.69 131 CYS B CA 1
ATOM 2332 C C . CYS B 1 131 ? -5.344 -18.906 3.188 1 97.69 131 CYS B C 1
ATOM 2334 O O . CYS B 1 131 ? -5.719 -18.391 4.246 1 97.69 131 CYS B O 1
ATOM 2336 N N . LEU B 1 132 ? -5.648 -18.344 2.027 1 97.62 132 LEU B N 1
ATOM 2337 C CA . LEU B 1 132 ? -6.336 -17.062 1.982 1 97.62 132 LEU B CA 1
ATOM 2338 C C . LEU B 1 132 ? -7.805 -17.234 1.606 1 97.62 132 LEU B C 1
ATOM 2340 O O . LEU B 1 132 ? -8.695 -16.734 2.293 1 97.62 132 LEU B O 1
ATOM 2344 N N . ILE B 1 133 ? -8.07 -17.969 0.517 1 96.88 133 ILE B N 1
ATOM 2345 C CA . ILE B 1 133 ? -9.438 -18.109 0.026 1 96.88 133 ILE B CA 1
ATOM 2346 C C . ILE B 1 133 ? -10.273 -18.875 1.05 1 96.88 133 ILE B C 1
ATOM 2348 O O . ILE B 1 133 ? -11.438 -18.547 1.279 1 96.88 133 ILE B O 1
ATOM 2352 N N . GLU B 1 134 ? -9.656 -19.859 1.661 1 94.69 134 GLU B N 1
ATOM 2353 C CA . GLU B 1 134 ? -10.352 -20.594 2.711 1 94.69 134 GLU B CA 1
ATOM 2354 C C . GLU B 1 134 ? -10.695 -19.688 3.891 1 94.69 134 GLU B C 1
ATOM 2356 O O . GLU B 1 134 ? -11.805 -19.75 4.414 1 94.69 134 GLU B O 1
ATOM 2361 N N . VAL B 1 135 ? -9.742 -18.875 4.32 1 94.62 135 VAL B N 1
ATOM 2362 C CA . VAL B 1 135 ? -9.945 -17.953 5.422 1 94.62 135 VAL B CA 1
ATOM 2363 C C . VAL B 1 135 ? -11.039 -16.953 5.055 1 94.62 135 VAL B C 1
ATOM 2365 O O . VAL B 1 135 ? -11.875 -16.594 5.891 1 94.62 135 VAL B O 1
ATOM 2368 N N . GLN B 1 136 ? -11.008 -16.438 3.838 1 95.31 136 GLN B N 1
ATOM 2369 C CA . GLN B 1 136 ? -12.016 -15.508 3.354 1 95.31 136 GLN B CA 1
ATOM 2370 C C . GLN B 1 136 ? -13.406 -16.125 3.391 1 95.31 136 GLN B C 1
ATOM 2372 O O . GLN B 1 136 ? -14.367 -15.492 3.828 1 95.31 136 GLN B O 1
ATOM 2377 N N . ALA B 1 137 ? -13.523 -17.328 2.957 1 93.31 137 ALA B N 1
ATOM 2378 C CA . ALA B 1 137 ? -14.805 -18.031 2.943 1 93.31 137 ALA B CA 1
ATOM 2379 C C . ALA B 1 137 ? -15.367 -18.172 4.355 1 93.31 137 ALA B C 1
ATOM 2381 O O . ALA B 1 137 ? -16.578 -18.047 4.562 1 93.31 137 ALA B O 1
ATOM 2382 N N . GLU B 1 138 ? -14.523 -18.312 5.344 1 93.31 138 GLU B N 1
ATOM 2383 C CA . GLU B 1 138 ? -14.93 -18.531 6.73 1 93.31 138 GLU B CA 1
ATOM 2384 C C . GLU B 1 138 ? -15.234 -17.203 7.426 1 93.31 138 GLU B C 1
ATOM 2386 O O . GLU B 1 138 ? -15.891 -17.188 8.469 1 93.31 138 GLU B O 1
ATOM 2391 N N . SER B 1 139 ? -14.711 -16.094 6.887 1 92.94 139 SER B N 1
ATOM 2392 C CA . SER B 1 139 ? -14.852 -14.789 7.523 1 92.94 139 SER B CA 1
ATOM 2393 C C . SER B 1 139 ? -16.297 -14.297 7.441 1 92.94 139 SER B C 1
ATOM 2395 O O . SER B 1 139 ? -16.719 -13.461 8.25 1 92.94 139 SER B O 1
ATOM 2397 N N . GLY B 1 140 ? -17.031 -14.695 6.336 1 91.5 140 GLY B N 1
ATOM 2398 C CA . GLY B 1 140 ? -18.406 -14.25 6.133 1 91.5 140 GLY B CA 1
ATOM 2399 C C . GLY B 1 140 ? -18.5 -12.93 5.395 1 91.5 140 GLY B C 1
ATOM 2400 O O . GLY B 1 140 ? -19.594 -12.414 5.176 1 91.5 140 GLY B O 1
ATOM 2401 N N . ILE B 1 141 ? -17.375 -12.289 5.059 1 93.75 141 ILE B N 1
ATOM 2402 C CA . ILE B 1 141 ? -17.422 -11.07 4.262 1 93.75 141 ILE B CA 1
ATOM 2403 C C . ILE B 1 141 ? -17.969 -11.383 2.869 1 93.75 141 ILE B C 1
ATOM 2405 O O . ILE B 1 141 ? -17.391 -12.188 2.135 1 93.75 141 ILE B O 1
ATOM 2409 N N . PRO B 1 142 ? -19.078 -10.812 2.508 1 95.25 142 PRO B N 1
ATOM 2410 C CA . PRO B 1 142 ? -19.656 -11.117 1.202 1 95.25 142 PRO B CA 1
ATOM 2411 C C . PRO B 1 142 ? -18.781 -10.648 0.039 1 95.25 142 PRO B C 1
ATOM 2413 O O . PRO B 1 142 ? -18.234 -9.555 0.081 1 95.25 142 PRO B O 1
ATOM 2416 N N . ASN B 1 143 ? -18.75 -11.43 -1.004 1 95.25 143 ASN B N 1
ATOM 2417 C CA . ASN B 1 143 ? -18 -11.086 -2.205 1 95.25 143 ASN B CA 1
ATOM 2418 C C . ASN B 1 143 ? -18.469 -9.758 -2.805 1 95.25 143 ASN B C 1
ATOM 2420 O O . ASN B 1 143 ? -17.656 -8.984 -3.314 1 95.25 143 ASN B O 1
ATOM 2424 N N . GLN B 1 144 ? -19.703 -9.562 -2.742 1 95.81 144 GLN B N 1
ATOM 2425 C CA . GLN B 1 144 ? -20.266 -8.32 -3.281 1 95.81 144 GLN B CA 1
ATOM 2426 C C . GLN B 1 144 ? -19.641 -7.105 -2.598 1 95.81 144 GLN B C 1
ATOM 2428 O O . GLN B 1 144 ? -19.297 -6.125 -3.258 1 95.81 144 GLN B O 1
ATOM 2433 N N . ALA B 1 145 ? -19.516 -7.141 -1.283 1 96.69 145 ALA B N 1
ATOM 2434 C CA . ALA B 1 145 ? -18.906 -6.051 -0.521 1 96.69 145 ALA B CA 1
ATOM 2435 C C . ALA B 1 145 ? -17.438 -5.863 -0.89 1 96.69 145 ALA B C 1
ATOM 2437 O O . ALA B 1 145 ? -16.953 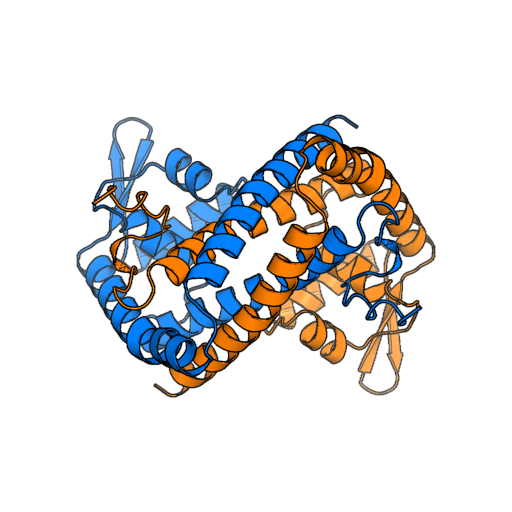-4.734 -0.979 1 96.69 145 ALA B O 1
ATOM 2438 N N . ILE B 1 146 ? -16.781 -6.957 -1.117 1 97 146 ILE B N 1
ATOM 2439 C CA . ILE B 1 146 ? -15.375 -6.93 -1.521 1 97 146 ILE B CA 1
ATOM 2440 C C . ILE B 1 146 ? -15.242 -6.234 -2.873 1 97 146 ILE B C 1
ATOM 2442 O O . ILE B 1 146 ? -14.383 -5.367 -3.051 1 97 146 ILE B O 1
ATOM 2446 N N . GLY B 1 147 ? -16.094 -6.574 -3.785 1 96.62 147 GLY B N 1
ATOM 2447 C CA . GLY B 1 147 ? -16.094 -5.953 -5.102 1 96.62 147 GLY B CA 1
ATOM 2448 C C . GLY B 1 147 ? -16.375 -4.465 -5.059 1 96.62 147 GLY B C 1
ATOM 2449 O O . GLY B 1 147 ? -15.766 -3.686 -5.785 1 96.62 147 GLY B O 1
ATOM 2450 N N . GLU B 1 148 ? -17.297 -4.094 -4.211 1 96.94 148 GLU B N 1
ATOM 2451 C CA . GLU B 1 148 ? -17.641 -2.684 -4.055 1 96.94 148 GLU B CA 1
ATOM 2452 C C . GLU B 1 148 ? -16.469 -1.891 -3.477 1 96.94 148 GLU B C 1
ATOM 2454 O O . GLU B 1 148 ? -16.188 -0.771 -3.912 1 96.94 148 GLU B O 1
ATOM 2459 N N . ALA B 1 149 ? -15.812 -2.465 -2.516 1 97.44 149 ALA B N 1
ATOM 2460 C CA . ALA B 1 149 ? -14.625 -1.82 -1.953 1 97.44 149 ALA B CA 1
ATOM 2461 C C . ALA B 1 149 ? -13.531 -1.671 -3.006 1 97.44 149 ALA B C 1
ATOM 2463 O O . ALA B 1 149 ? -12.852 -0.647 -3.059 1 97.44 149 ALA B O 1
ATOM 2464 N N . ALA B 1 150 ? -13.422 -2.682 -3.84 1 97.62 150 ALA B N 1
ATOM 2465 C CA . ALA B 1 150 ? -12.453 -2.621 -4.926 1 97.62 150 ALA B CA 1
ATOM 2466 C C . ALA B 1 150 ? -12.75 -1.457 -5.863 1 97.62 150 ALA B C 1
ATOM 2468 O O . ALA B 1 150 ? -11.836 -0.714 -6.25 1 97.62 150 ALA B O 1
ATOM 2469 N N . GLN B 1 151 ? -13.984 -1.329 -6.203 1 96.62 151 GLN B N 1
ATOM 2470 C CA . GLN B 1 151 ? -14.383 -0.245 -7.094 1 96.62 151 GLN B CA 1
ATOM 2471 C C . GLN B 1 151 ? -14.102 1.116 -6.465 1 96.62 151 GLN B C 1
ATOM 2473 O O . GLN B 1 151 ? -13.625 2.031 -7.141 1 96.62 151 GLN B O 1
ATOM 2478 N N . LEU B 1 152 ? -14.398 1.24 -5.23 1 97.62 152 LEU B N 1
ATOM 2479 C CA . LEU B 1 152 ? -14.133 2.488 -4.52 1 97.62 152 LEU B CA 1
ATOM 2480 C C . LEU B 1 152 ? -12.641 2.799 -4.504 1 97.62 152 LEU B C 1
ATOM 2482 O O . LEU B 1 152 ? -12.242 3.953 -4.672 1 97.62 152 LEU B O 1
ATOM 2486 N N . LEU B 1 153 ? -11.836 1.8 -4.266 1 97.75 153 LEU B N 1
ATOM 2487 C CA . LEU B 1 153 ? -10.391 1.993 -4.23 1 97.75 153 LEU B CA 1
ATOM 2488 C C . LEU B 1 153 ? -9.867 2.439 -5.594 1 97.75 153 LEU B C 1
ATOM 2490 O O . LEU B 1 153 ? -8.953 3.26 -5.672 1 97.75 153 LEU B O 1
ATOM 2494 N N . ARG B 1 154 ? -10.438 1.905 -6.641 1 96 154 ARG B N 1
ATOM 2495 C CA . ARG B 1 154 ? -10.047 2.352 -7.973 1 96 154 ARG B CA 1
ATOM 2496 C C . ARG B 1 154 ? -10.367 3.83 -8.172 1 96 154 ARG B C 1
ATOM 2498 O O . ARG B 1 154 ? -9.547 4.582 -8.703 1 96 154 ARG B O 1
ATOM 2505 N N . ASN B 1 155 ? -11.477 4.199 -7.734 1 96.5 155 ASN B N 1
ATOM 2506 C CA . ASN B 1 155 ? -11.844 5.609 -7.809 1 96.5 155 ASN B CA 1
ATOM 2507 C C . ASN B 1 155 ? -10.922 6.473 -6.953 1 96.5 155 ASN B C 1
ATOM 2509 O O . ASN B 1 155 ? -10.516 7.559 -7.375 1 96.5 155 ASN B O 1
ATOM 2513 N N . ALA B 1 156 ? -10.633 5.945 -5.777 1 97 156 ALA B N 1
ATOM 2514 C CA . ALA B 1 156 ? -9.766 6.68 -4.867 1 97 156 ALA B CA 1
ATOM 2515 C C . ALA B 1 156 ? -8.375 6.867 -5.465 1 97 156 ALA B C 1
ATOM 2517 O O . ALA B 1 156 ? -7.723 7.891 -5.238 1 97 156 ALA B O 1
ATOM 2518 N N . SER B 1 157 ? -7.902 5.848 -6.156 1 96.69 157 SER B N 1
ATOM 2519 C CA . SER B 1 157 ? -6.609 5.957 -6.828 1 96.69 157 SER B CA 1
ATOM 2520 C C . SER B 1 157 ? -6.582 7.148 -7.781 1 96.69 157 SER B C 1
ATOM 2522 O O . SER B 1 157 ? -5.594 7.891 -7.828 1 96.69 157 SER B O 1
ATOM 2524 N N . GLY B 1 158 ? -7.668 7.324 -8.5 1 96.06 158 GLY B N 1
ATOM 2525 C CA . GLY B 1 158 ? -7.777 8.477 -9.383 1 96.06 158 GLY B CA 1
ATOM 2526 C C . GLY B 1 158 ? -7.754 9.797 -8.633 1 96.06 158 GLY B C 1
ATOM 2527 O O . GLY B 1 158 ? -7.137 10.766 -9.094 1 96.06 158 GLY B O 1
ATOM 2528 N N . LEU B 1 159 ? -8.398 9.867 -7.52 1 97.12 159 LEU B N 1
ATOM 2529 C CA . LEU B 1 159 ? -8.398 11.055 -6.672 1 97.12 159 LEU B CA 1
ATOM 2530 C C . LEU B 1 159 ? -6.977 11.414 -6.25 1 97.12 159 LEU B C 1
ATOM 2532 O O . LEU B 1 159 ? -6.574 12.578 -6.332 1 97.12 159 LEU B O 1
ATOM 2536 N N . TYR B 1 160 ? -6.273 10.422 -5.781 1 97.94 160 TYR B N 1
ATOM 2537 C CA . TYR B 1 160 ? -4.902 10.641 -5.324 1 97.94 160 TYR B CA 1
ATOM 2538 C C . TYR B 1 160 ? -4.016 11.109 -6.473 1 97.94 160 TYR B C 1
ATOM 2540 O O . TYR B 1 160 ? -3.176 11.992 -6.297 1 97.94 160 TYR B O 1
ATOM 2548 N N . ASP B 1 161 ? -4.215 10.555 -7.656 1 96.56 161 ASP B N 1
ATOM 2549 C CA . ASP B 1 161 ? -3.443 10.969 -8.82 1 96.56 161 ASP B CA 1
ATOM 2550 C C . ASP B 1 161 ? -3.707 12.438 -9.164 1 96.56 161 ASP B C 1
ATOM 2552 O O . ASP B 1 161 ? -2.773 13.195 -9.438 1 96.56 161 ASP B O 1
ATOM 2556 N N . THR B 1 162 ? -4.949 12.789 -9.125 1 97 162 THR B N 1
ATOM 2557 C CA . THR B 1 162 ? -5.34 14.164 -9.406 1 97 162 THR B CA 1
ATOM 2558 C C . THR B 1 162 ? -4.762 15.117 -8.367 1 97 162 THR B C 1
ATOM 2560 O O . THR B 1 162 ? -4.207 16.156 -8.719 1 97 162 THR B O 1
ATOM 2563 N N . ALA B 1 163 ? -4.891 14.727 -7.148 1 97.81 163 ALA B N 1
ATOM 2564 C CA . ALA B 1 163 ? -4.371 15.547 -6.059 1 97.81 163 ALA B CA 1
ATOM 2565 C C . ALA B 1 163 ? -2.855 15.688 -6.152 1 97.81 163 ALA B C 1
ATOM 2567 O O . ALA B 1 163 ? -2.309 16.766 -5.898 1 97.81 163 ALA B O 1
ATOM 2568 N N . ALA B 1 164 ? -2.168 14.609 -6.473 1 97.25 164 ALA B N 1
ATOM 2569 C CA . ALA B 1 164 ? -0.713 14.633 -6.605 1 97.25 164 ALA B CA 1
ATOM 2570 C C . ALA B 1 164 ? -0.28 15.617 -7.691 1 97.25 164 ALA B C 1
ATOM 2572 O O . ALA B 1 164 ? 0.697 16.344 -7.52 1 97.25 164 ALA B O 1
ATOM 2573 N N . ARG B 1 165 ? -0.986 15.609 -8.773 1 95.88 165 ARG B N 1
ATOM 2574 C CA . ARG B 1 165 ? -0.69 16.547 -9.859 1 95.88 165 ARG B CA 1
ATOM 2575 C C . ARG B 1 165 ? -0.917 17.984 -9.422 1 95.88 165 ARG B C 1
ATOM 2577 O O . ARG B 1 165 ? -0.124 18.875 -9.75 1 95.88 165 ARG B O 1
ATOM 2584 N N . ALA B 1 166 ? -1.974 18.203 -8.711 1 96.5 166 ALA B N 1
ATOM 2585 C CA . ALA B 1 166 ? -2.268 19.547 -8.195 1 96.5 166 ALA B CA 1
ATOM 2586 C C . ALA B 1 166 ? -1.178 20.016 -7.238 1 96.5 166 ALA B C 1
ATOM 2588 O O . ALA B 1 166 ? -0.737 21.156 -7.305 1 96.5 166 ALA B O 1
ATOM 2589 N N . ALA B 1 167 ? -0.739 19.125 -6.371 1 96.88 167 ALA B N 1
ATOM 2590 C CA . ALA B 1 167 ? 0.281 19.469 -5.383 1 96.88 167 ALA B CA 1
ATOM 2591 C C . ALA B 1 167 ? 1.614 19.781 -6.059 1 96.88 167 ALA B C 1
ATOM 2593 O O . ALA B 1 167 ? 2.373 20.625 -5.582 1 96.88 167 ALA B O 1
ATOM 2594 N N . ALA B 1 168 ? 1.924 19.078 -7.117 1 93.81 168 ALA B N 1
ATOM 2595 C CA . ALA B 1 168 ? 3.18 19.266 -7.84 1 93.81 168 ALA B CA 1
ATOM 2596 C C . ALA B 1 168 ? 3.252 20.656 -8.453 1 93.81 168 ALA B C 1
ATOM 2598 O O . ALA B 1 168 ? 4.336 21.141 -8.812 1 93.81 168 ALA B O 1
ATOM 2599 N N . SER B 1 169 ? 2.121 21.328 -8.57 1 92 169 SER B N 1
ATOM 2600 C CA . SER B 1 169 ? 2.061 22.656 -9.18 1 92 169 SER B CA 1
ATOM 2601 C C . SER B 1 169 ? 2.18 23.75 -8.133 1 92 169 SER B C 1
ATOM 2603 O O . SER B 1 169 ? 2.121 24.938 -8.453 1 92 169 SER B O 1
ATOM 2605 N N . LEU B 1 170 ? 2.199 23.375 -6.949 1 91.12 170 LEU B N 1
ATOM 2606 C CA . LEU B 1 170 ? 2.363 24.344 -5.871 1 91.12 170 LEU B CA 1
ATOM 2607 C C . LEU B 1 170 ? 3.838 24.609 -5.594 1 91.12 170 LEU B C 1
ATOM 2609 O O . LEU B 1 170 ? 4.676 23.734 -5.785 1 91.12 170 LEU B O 1
#

InterPro domains:
  IPR000835 MarR-type HTH domain [PF13463] (52-117)
  IPR014601 Transcriptional regulator with MarR-type HTH domain [PIRSF036158] (4-170)
  IPR036388 Winged helix-like DNA-binding domain superfamily [G3DSA:1.10.10.10] (8-161)
  IPR036390 Winged helix DNA-binding domain superfamily [SSF46785] (23-154)

Secondary structure (DSSP, 8-state):
---------S-GGG--TT-HHHHHHHHHHHHHHHHHHHHHHHHHHHHT--S--HHHHHHHHHHHGGG--EEHHHHHHHHT---HHHHHHHHHHHHHTTSEEEEEETTEEEEEE-HHHHHHHHHHHHHHIIIIIHHHHHH---HHHHHHHHHHHHHHHHHHHHHHHHHHT-/---------S-GGG--TT-HHHHHHHHHHHHHHHHHHHHHHHHHHHHT-TT--HHHHHHHHHHHGGG--EEHHHHHHHHT---HHHHHHHHHHHHHTTSEEEEEETTEEEEEE-HHHHHHHHHHHHHHIIIIIHHHHHH---HHHHHHHHHHHHHHHHHHHHHHHHHHT-

Sequence (340 aa):
MAPRPTKIVSSQHLVSERSAELSELEYALIMASNAFNRWMVRCMAAAGAKDMTAIEVSLLHHVNHRDRKKKLADICFVLNVEDTHVVTYALKKLVKAGYVKSEKAGKELLFSTTPAGQALCMKYREVRERCLIEVQAESGIPNQAIGEAAQLLRNASGLYDTAARAAASLMAPRPTKIVSSQHLVSERSAELSELEYALIMASNAFNRWMVRCMAAAGAKDMTAIEVSLLHHVNHRDRKKKLADICFVLNVEDTHVVTYALKKLVKAGYVKSEKAGKELLFSTTPAGQALCMKYREVRERCLIEVQAESGIPNQAIGEAAQLLRNASGLYDTAARAAASL

Foldseek 3Di:
DPPDPDQDAPDPVPQDPVPNPVRSVVRVCVVVVVVVQVVLQVLLVQLPDHPQGSLLSVLLVVLAPPQDWDWLVRSCVVVVHDPSVVVVVSQVVCVVVQQKPWDDDDPTIIIHGDPVVVSSVVSSVVSCVVPPVVVVVVVPPDPVVVVVVVVVVVVVVVVVVVVVVVVVVD/DPPDPDQDAPDPVPQDPVPNPVRSVVRVCVVVVVVVQVVLQVLLVQLPDHPQGSLLSVLLVVQAPPQDWDWLVRSCVVVVHDPSVVVVVSQVVCVVVQQKPWDDDDPTIIIHGDPVVVSSVVSSVVSCVVPPVVVVVVVPPDPVVVVVVVVVVVVVVVVVVVVVVVVVVD

Radius of gyration: 20.32 Å; Cα contacts (8 Å, |Δi|>4): 508; chains: 2; bounding box: 46×49×61 Å

Organism: Herbaspirillum seropedicae (strain SmR1) (NCBI:txid757424)

Solvent-accessible surface area (backbone atoms only — not comparable to full-atom values): 17320 Å² total; per-residue (Å²): 127,81,76,73,75,81,78,68,50,58,34,67,85,61,49,40,93,91,41,48,27,56,37,23,28,52,32,19,47,48,35,22,50,37,22,43,38,50,19,48,30,29,33,33,36,51,38,69,48,70,94,48,49,44,67,44,54,54,48,53,42,41,34,45,30,88,74,42,73,37,40,63,69,55,52,29,57,77,50,46,51,82,62,57,67,62,52,52,51,39,48,49,51,35,35,74,73,50,31,28,44,77,44,77,57,87,96,39,57,30,30,30,52,29,73,61,25,51,52,44,53,50,36,27,38,53,45,41,48,64,29,39,50,48,49,47,66,72,66,66,68,54,56,67,60,40,39,50,34,17,54,50,31,46,54,47,21,52,50,27,48,52,18,23,56,52,23,64,72,91,127,80,76,72,76,81,78,67,51,56,33,69,85,62,48,40,93,91,41,50,27,57,38,25,28,52,33,19,47,48,34,23,50,37,22,43,36,49,21,50,30,29,33,33,34,50,39,68,47,70,93,48,50,43,67,43,52,54,48,53,42,42,34,46,31,87,75,43,75,38,41,63,70,56,52,30,58,76,50,44,50,84,62,57,67,63,52,51,52,41,48,50,52,36,34,75,72,50,31,29,44,75,43,78,57,87,95,40,56,31,30,30,54,29,73,62,26,50,52,44,52,51,36,28,39,52,45,42,48,65,29,39,52,47,50,47,67,72,66,69,69,52,55,67,59,40,37,50,32,18,53,50,30,46,53,47,20,53,49,26,47,52,18,24,56,52,24,64,73,93

Nearest PDB structures (foldseek):
  3fm5-assembly3_B  TM=8.243E-01  e=3.655E-05  Rhodococcus jostii RHA1
  1ucr-assembly1_A  TM=8.073E-01  e=3.465E-03  Nitratidesulfovibrio vulgaris
  1wq2-assembly1_B  TM=8.699E-01  e=3.588E-02  Nitratidesulfovibrio vulgaris
  2l01-assembly1_B  TM=7.815E-01  e=3.172E-02  Phocaeicola vulgatus ATCC 8482
  2dk8-assembly1_A  TM=8.151E-01  e=7.981E-02  Mus musculus

pLDDT: mean 93.05, std 10.75, range [29.27, 98.56]